Protein AF-A0A382QKL9-F1 (afdb_monomer)

Secondary structure (DSSP, 8-state):
---SS-HHHHHHTT---SS----------SSTHHHHHHHHHHHHTT-S-EEEES-HHHHHHHHHH-TT--EEEE-SSSS-SSSB---HHHHHHHHHHHHTTSS-HHHHSPPPP-EEEE-TTS-EEEESSEEEEESS--TT-SSS--GGGEEEEEES---TTS-STHHHHHHSPP--S--

Structure (mmCIF, N/CA/C/O backbone):
data_AF-A0A382QKL9-F1
#
_entry.id   AF-A0A382QKL9-F1
#
loop_
_atom_site.group_PDB
_atom_site.id
_atom_site.type_symbol
_atom_site.label_atom_id
_atom_site.label_alt_id
_atom_site.label_comp_id
_atom_site.label_asym_id
_atom_site.label_entity_id
_atom_site.label_seq_id
_atom_site.pdbx_PDB_ins_code
_atom_site.Cartn_x
_atom_site.Cartn_y
_atom_site.Cartn_z
_atom_site.occupancy
_atom_site.B_iso_or_equiv
_atom_site.auth_seq_id
_atom_site.auth_comp_id
_atom_site.auth_asym_id
_atom_site.auth_atom_id
_atom_site.pdbx_PDB_model_num
ATOM 1 N N . MET A 1 1 ? 12.835 -1.707 19.239 1.00 61.09 1 MET A N 1
ATOM 2 C CA . MET A 1 1 ? 12.204 -0.611 20.014 1.00 61.09 1 MET A CA 1
ATOM 3 C C . MET A 1 1 ? 10.712 -0.674 19.733 1.00 61.09 1 MET A C 1
ATOM 5 O O . MET A 1 1 ? 10.388 -0.956 18.589 1.00 61.09 1 MET A O 1
ATOM 9 N N . LYS A 1 2 ? 9.824 -0.470 20.715 1.00 73.25 2 LYS A N 1
ATOM 10 C CA . LYS A 1 2 ? 8.373 -0.601 20.479 1.00 73.25 2 LYS A CA 1
ATOM 11 C C . LYS A 1 2 ? 7.855 0.409 19.454 1.00 73.25 2 LYS A C 1
ATOM 13 O O . LYS A 1 2 ? 7.089 0.059 18.568 1.00 73.25 2 LYS A O 1
ATOM 18 N N . GLU A 1 3 ? 8.334 1.647 19.543 1.00 81.88 3 GLU A N 1
ATOM 19 C CA . GLU A 1 3 ? 7.880 2.734 18.686 1.00 81.88 3 GLU A CA 1
ATOM 20 C C . GLU A 1 3 ? 8.992 3.784 18.491 1.00 81.88 3 GLU A C 1
ATOM 22 O O . GLU A 1 3 ? 9.156 4.675 19.323 1.00 81.88 3 GLU A O 1
ATOM 27 N N . PRO A 1 4 ? 9.791 3.693 17.417 1.00 83.31 4 PRO A N 1
ATOM 28 C CA . PRO A 1 4 ? 10.974 4.538 17.253 1.00 83.31 4 PRO A CA 1
ATOM 29 C C . PRO A 1 4 ? 10.699 6.003 16.926 1.00 83.31 4 PRO A C 1
ATOM 31 O O . PRO A 1 4 ? 11.558 6.844 17.173 1.00 83.31 4 PRO A O 1
ATOM 34 N N . PHE A 1 5 ? 9.513 6.316 16.405 1.00 87.38 5 PHE A N 1
ATOM 35 C CA . PHE A 1 5 ? 9.168 7.660 15.935 1.00 87.38 5 PHE A CA 1
ATOM 36 C C . PHE A 1 5 ? 8.003 8.307 16.694 1.00 87.38 5 PHE A C 1
ATOM 38 O O . PHE A 1 5 ? 7.609 9.416 16.350 1.00 87.38 5 PHE A O 1
ATOM 45 N N . GLY A 1 6 ? 7.425 7.631 17.693 1.00 88.44 6 GLY A N 1
ATOM 46 C CA . GLY A 1 6 ? 6.302 8.169 18.472 1.00 88.44 6 GLY A CA 1
ATOM 47 C C . GLY A 1 6 ? 5.020 8.438 17.669 1.00 88.44 6 GLY A C 1
ATOM 48 O O . GLY A 1 6 ? 4.203 9.239 18.110 1.00 88.44 6 GLY A O 1
ATOM 49 N N . ILE A 1 7 ? 4.851 7.833 16.486 1.00 88.06 7 ILE A N 1
ATOM 50 C CA . ILE A 1 7 ? 3.728 8.113 15.572 1.00 88.06 7 ILE A CA 1
ATOM 51 C C . ILE A 1 7 ? 2.378 7.692 16.172 1.00 88.06 7 ILE A C 1
ATOM 53 O O . ILE A 1 7 ? 1.442 8.484 16.192 1.00 88.06 7 ILE A O 1
ATOM 57 N N . ALA A 1 8 ? 2.266 6.460 16.661 1.00 89.75 8 ALA A N 1
ATOM 58 C CA . ALA A 1 8 ? 1.068 5.928 17.298 1.00 89.75 8 ALA A CA 1
ATOM 59 C C . ALA A 1 8 ? 0.801 6.588 18.660 1.00 89.75 8 ALA A C 1
ATOM 61 O O . ALA A 1 8 ? 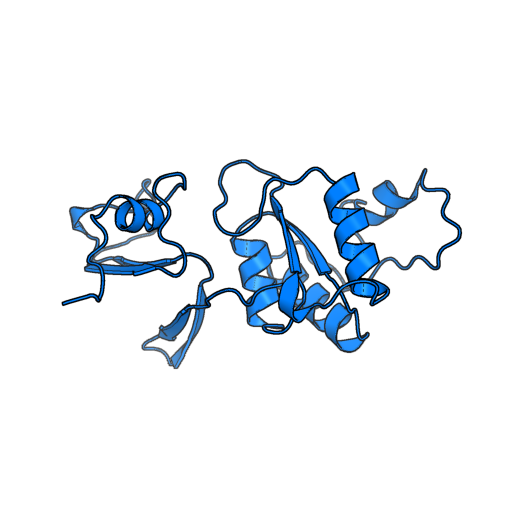-0.310 7.052 18.893 1.00 89.75 8 ALA A O 1
ATOM 62 N N . SER A 1 9 ? 1.800 6.699 19.542 1.00 90.25 9 SER A N 1
ATOM 63 C CA . SER A 1 9 ? 1.632 7.385 20.831 1.00 90.25 9 SER A CA 1
ATOM 64 C C . SER A 1 9 ? 1.248 8.853 20.636 1.00 90.25 9 SER A C 1
ATOM 66 O O . SER A 1 9 ? 0.374 9.353 21.337 1.00 90.25 9 SER A O 1
ATOM 68 N N . GLY A 1 10 ? 1.848 9.529 19.651 1.00 91.06 10 GLY A N 1
ATOM 69 C CA . GLY A 1 10 ? 1.503 10.898 19.276 1.00 91.06 10 GLY A CA 1
ATOM 70 C C . GLY A 1 10 ? 0.085 11.018 18.719 1.00 91.06 10 GLY A C 1
ATOM 71 O O . GLY A 1 10 ? -0.647 11.915 19.124 1.00 91.06 10 GLY A O 1
ATOM 72 N N . ALA A 1 11 ? -0.342 10.086 17.861 1.00 87.69 11 ALA A N 1
ATOM 73 C CA . ALA A 1 11 ? -1.707 10.053 17.333 1.00 87.69 11 ALA A CA 1
ATOM 74 C C . ALA A 1 11 ? -2.771 9.835 18.424 1.00 87.69 11 ALA A C 1
ATOM 76 O O . ALA A 1 11 ? -3.908 10.274 18.267 1.00 87.69 11 ALA A O 1
ATOM 77 N N . LEU A 1 12 ? -2.412 9.168 19.526 1.00 89.62 12 LEU A N 1
ATOM 78 C CA . LEU A 1 12 ? -3.322 8.882 20.636 1.00 89.62 12 LEU A CA 1
ATOM 79 C C . LEU A 1 12 ? -3.300 9.930 21.758 1.00 89.62 12 LEU A C 1
ATOM 81 O O . LEU A 1 12 ? -4.222 9.937 22.569 1.00 89.62 12 LEU A O 1
ATOM 85 N N . ALA A 1 13 ? -2.289 10.804 21.824 1.00 88.56 13 ALA A N 1
ATOM 86 C CA . ALA A 1 13 ? -2.055 11.686 22.973 1.00 88.56 13 ALA A CA 1
ATOM 87 C C . ALA A 1 13 ? -3.259 12.581 23.329 1.00 88.56 13 ALA A C 1
ATOM 89 O O . ALA A 1 13 ? -3.593 12.719 24.505 1.00 88.56 13 ALA A O 1
ATOM 90 N N . ASP A 1 14 ? -3.939 13.123 22.315 1.00 85.00 14 ASP A N 1
ATOM 91 C CA . ASP A 1 14 ? -5.092 14.022 22.477 1.00 85.00 14 ASP A CA 1
ATOM 92 C C . ASP A 1 14 ? -6.429 13.373 22.072 1.00 85.00 14 ASP A C 1
ATOM 94 O O . ASP A 1 14 ? -7.480 14.021 22.049 1.00 85.00 14 ASP A O 1
ATOM 98 N N . LEU A 1 15 ? -6.411 12.077 21.752 1.00 86.00 15 LEU A N 1
ATOM 99 C CA . LEU A 1 15 ? -7.557 11.374 21.193 1.00 86.00 15 LEU A CA 1
ATOM 100 C C . LEU A 1 15 ? -8.466 10.847 22.313 1.00 86.00 15 LEU A C 1
ATOM 102 O O . LEU A 1 15 ? -8.162 9.865 22.989 1.00 86.00 15 LEU A O 1
ATOM 106 N N . ARG A 1 16 ? -9.618 11.493 22.511 1.00 84.56 16 ARG A N 1
ATOM 107 C CA . ARG A 1 16 ? -10.637 11.055 23.479 1.00 84.56 16 ARG A CA 1
ATOM 108 C C . ARG A 1 16 ? -11.660 10.158 22.793 1.00 84.56 16 ARG A C 1
ATOM 110 O O . ARG A 1 16 ? -12.667 10.646 22.290 1.00 84.56 16 ARG A O 1
ATOM 117 N N . LEU A 1 17 ? -11.388 8.856 22.769 1.00 84.19 17 LEU A N 1
ATOM 118 C CA . LEU A 1 17 ? -12.297 7.850 22.220 1.00 84.19 17 LEU A CA 1
ATOM 119 C C . LEU A 1 17 ? -12.752 6.871 23.296 1.00 84.19 17 LEU A C 1
ATOM 121 O O . LEU A 1 17 ? -11.944 6.360 24.069 1.00 84.19 17 LEU A O 1
ATOM 125 N N . GLU A 1 18 ? -14.036 6.532 23.272 1.00 86.81 18 GLU A N 1
ATOM 126 C CA . GLU A 1 18 ? -14.580 5.382 23.995 1.00 86.81 18 GLU A CA 1
ATOM 127 C C . GLU A 1 18 ? -14.350 4.101 23.175 1.00 86.81 18 GLU A C 1
ATOM 129 O O . GLU A 1 18 ? -15.282 3.450 22.711 1.00 86.81 18 GLU A O 1
ATOM 134 N N . ALA A 1 19 ? -13.080 3.761 22.941 1.00 87.81 19 ALA A N 1
ATOM 135 C CA . ALA A 1 19 ? -12.675 2.585 22.177 1.00 87.81 19 ALA A CA 1
ATOM 136 C C . ALA A 1 19 ? -11.483 1.881 22.835 1.00 87.81 19 ALA A C 1
ATOM 138 O O . ALA A 1 19 ? -10.659 2.504 23.507 1.00 87.81 19 ALA A O 1
ATOM 139 N N . LYS A 1 20 ? -11.364 0.566 22.620 1.00 90.25 20 LYS A N 1
ATOM 140 C CA . LYS A 1 20 ? -10.165 -0.177 23.016 1.00 90.25 20 LYS A CA 1
ATOM 141 C C . LYS A 1 20 ? -9.042 0.149 22.035 1.00 90.25 20 LYS A C 1
ATOM 143 O O . LYS A 1 20 ? -9.145 -0.159 20.853 1.00 90.25 20 LYS A O 1
ATOM 148 N N . LEU A 1 21 ? -7.970 0.743 22.546 1.00 91.31 21 LEU A N 1
ATOM 149 C CA . LEU A 1 21 ? -6.803 1.135 21.763 1.00 91.31 21 LEU A CA 1
ATOM 150 C C . LEU A 1 21 ? -5.619 0.236 22.110 1.00 91.31 21 LEU A C 1
ATOM 152 O O . LEU A 1 21 ? -5.371 -0.059 23.281 1.00 91.31 21 LEU A O 1
ATOM 156 N N . GLU A 1 22 ? -4.874 -0.180 21.093 1.00 91.62 22 GLU A N 1
ATOM 157 C CA . GLU A 1 22 ? -3.645 -0.944 21.264 1.00 91.62 22 GLU A CA 1
ATOM 158 C C . GLU A 1 22 ? -2.566 -0.436 20.307 1.00 91.62 22 GLU A C 1
ATOM 160 O O . GLU A 1 22 ? -2.780 -0.346 19.100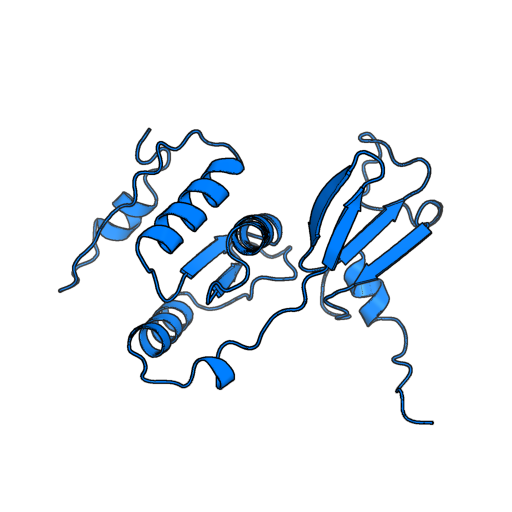 1.00 91.62 22 GLU A O 1
ATOM 165 N N . ILE A 1 23 ? -1.383 -0.141 20.850 1.00 91.69 23 ILE A N 1
ATOM 166 C CA . ILE A 1 23 ? -0.181 0.097 20.047 1.00 91.69 23 ILE A CA 1
ATOM 167 C C . ILE A 1 23 ? 0.515 -1.244 19.835 1.00 91.69 23 ILE A C 1
ATOM 169 O O . ILE A 1 23 ? 1.068 -1.821 20.781 1.00 91.69 23 ILE A O 1
ATOM 173 N N . LEU A 1 24 ? 0.503 -1.700 18.584 1.00 91.50 24 LEU A N 1
ATOM 174 C CA . LEU A 1 24 ? 1.147 -2.930 18.152 1.00 91.50 24 LEU A CA 1
ATOM 175 C C . LEU A 1 24 ? 2.673 -2.830 18.297 1.00 91.50 24 LEU A C 1
ATOM 177 O O . LEU A 1 24 ? 3.310 -1.989 17.667 1.00 91.50 24 LEU A O 1
ATOM 181 N N . ASP A 1 25 ? 3.263 -3.704 19.113 1.00 90.50 25 ASP A N 1
ATOM 182 C CA . ASP A 1 25 ? 4.718 -3.840 19.222 1.00 90.50 25 ASP A CA 1
ATOM 183 C C . ASP A 1 25 ? 5.207 -4.978 18.327 1.00 90.50 25 ASP A C 1
ATOM 185 O O . ASP A 1 25 ? 4.998 -6.150 18.634 1.00 90.50 25 ASP A O 1
ATOM 189 N N . VAL A 1 26 ? 5.881 -4.630 17.232 1.00 90.00 26 VAL A N 1
ATOM 190 C CA . VAL A 1 26 ? 6.518 -5.605 16.329 1.00 90.00 26 VAL A CA 1
ATOM 191 C C . VAL A 1 26 ? 8.035 -5.675 16.488 1.00 90.00 26 VAL A C 1
ATOM 193 O O . VAL A 1 26 ? 8.736 -6.204 15.621 1.00 90.00 26 VAL A O 1
ATOM 196 N N . GLY A 1 27 ? 8.570 -5.113 17.578 1.00 89.62 27 GLY A N 1
ATOM 197 C CA . GLY A 1 27 ? 10.006 -5.032 17.811 1.00 89.62 27 GLY A CA 1
ATOM 198 C C . GLY A 1 27 ? 10.708 -4.238 16.712 1.00 89.62 27 GLY A C 1
ATOM 199 O O . GLY A 1 27 ? 11.685 -4.726 16.140 1.00 89.62 27 GLY A O 1
ATOM 200 N N . ALA A 1 28 ? 10.200 -3.037 16.416 1.00 88.88 28 ALA A N 1
ATOM 201 C CA . ALA A 1 28 ? 10.607 -2.258 15.255 1.00 88.88 28 ALA A CA 1
ATOM 202 C C . ALA A 1 28 ? 12.127 -2.019 15.194 1.00 88.88 28 ALA A C 1
ATOM 204 O O . ALA A 1 28 ? 12.778 -1.762 16.224 1.00 88.88 28 ALA A O 1
ATOM 205 N N . ARG A 1 29 ? 12.670 -2.117 13.974 1.00 91.38 29 ARG A N 1
ATOM 206 C CA . ARG A 1 29 ? 14.110 -2.068 13.652 1.00 91.38 29 ARG A CA 1
ATOM 207 C C . ARG A 1 29 ? 14.497 -0.905 12.738 1.00 91.38 29 ARG A C 1
ATOM 209 O O . ARG A 1 29 ? 15.682 -0.710 12.500 1.00 91.38 29 ARG A O 1
ATOM 216 N N . VAL A 1 30 ? 13.519 -0.126 12.281 1.00 87.69 30 VAL A N 1
ATOM 217 C CA . VAL A 1 30 ? 13.667 0.938 11.281 1.00 87.69 30 VAL A CA 1
ATOM 218 C C . VAL A 1 30 ? 14.184 0.374 9.952 1.00 87.69 30 VAL A C 1
ATOM 220 O O . VAL A 1 30 ? 15.068 0.929 9.307 1.00 87.69 30 VAL A O 1
ATOM 223 N N . ASP A 1 31 ? 13.631 -0.770 9.547 1.00 89.38 31 ASP A N 1
ATOM 224 C CA . ASP A 1 31 ? 13.940 -1.415 8.271 1.00 89.38 31 ASP A CA 1
ATOM 225 C C . ASP A 1 31 ? 12.656 -1.724 7.480 1.00 89.38 31 ASP A C 1
ATOM 227 O O . ASP A 1 31 ? 11.568 -1.783 8.058 1.00 89.38 31 ASP A O 1
ATOM 231 N N . PRO A 1 32 ? 12.739 -1.950 6.154 1.00 81.81 32 PRO A N 1
ATOM 232 C CA . PRO A 1 32 ? 11.555 -2.243 5.344 1.00 81.81 32 PRO A CA 1
ATOM 233 C C . PRO A 1 32 ? 10.749 -3.470 5.806 1.00 81.81 32 PRO A C 1
ATOM 235 O O . PRO A 1 32 ? 9.562 -3.573 5.498 1.00 81.81 32 PRO A O 1
ATOM 238 N N . ARG A 1 33 ? 11.360 -4.391 6.567 1.00 91.50 33 ARG A N 1
ATOM 239 C CA . ARG A 1 33 ? 10.684 -5.583 7.094 1.00 91.50 33 ARG A CA 1
ATOM 240 C C . ARG A 1 33 ? 9.799 -5.262 8.303 1.00 91.50 33 ARG A C 1
ATOM 242 O O . ARG A 1 33 ? 9.037 -6.127 8.724 1.00 91.50 33 ARG A O 1
ATOM 249 N N . ASP A 1 34 ? 9.859 -4.053 8.868 1.00 93.19 34 ASP A N 1
ATOM 250 C CA . ASP A 1 34 ? 8.919 -3.620 9.913 1.00 93.19 34 ASP A CA 1
ATOM 251 C C . ASP A 1 34 ? 7.473 -3.616 9.406 1.00 93.19 34 ASP A C 1
ATOM 253 O O . ASP A 1 34 ? 6.577 -4.073 10.112 1.00 93.19 34 ASP A O 1
ATOM 257 N N . THR A 1 35 ? 7.247 -3.166 8.1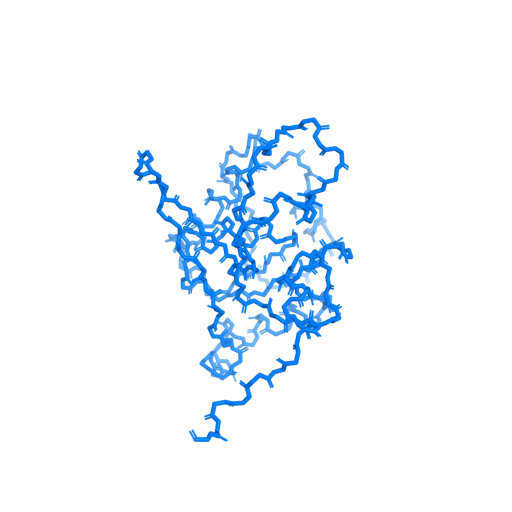65 1.00 94.25 35 THR A N 1
ATOM 258 C CA . THR A 1 35 ? 5.908 -3.178 7.544 1.00 94.25 35 THR A CA 1
ATOM 259 C C . THR A 1 35 ? 5.397 -4.605 7.370 1.00 94.25 35 THR A C 1
ATOM 261 O O . THR A 1 35 ? 4.239 -4.890 7.661 1.00 94.25 35 THR A O 1
ATOM 264 N N . GLU A 1 36 ? 6.274 -5.515 6.946 1.00 95.88 36 GLU A N 1
ATOM 265 C CA . GLU A 1 36 ? 5.955 -6.935 6.794 1.00 95.88 36 GLU A CA 1
ATOM 266 C C . GLU A 1 36 ? 5.559 -7.574 8.133 1.00 95.88 36 GLU A C 1
ATOM 268 O O . GLU A 1 36 ? 4.516 -8.220 8.229 1.00 95.88 36 GLU A O 1
ATOM 273 N N . ARG A 1 37 ? 6.353 -7.339 9.188 1.00 95.88 37 ARG A N 1
ATOM 274 C CA . ARG A 1 37 ? 6.053 -7.826 10.542 1.00 95.88 37 ARG A CA 1
ATOM 275 C C . ARG A 1 37 ? 4.721 -7.287 11.061 1.00 95.88 37 ARG A C 1
ATOM 277 O O . ARG A 1 37 ? 3.941 -8.058 11.609 1.00 95.88 37 ARG A O 1
ATOM 284 N N . ALA A 1 38 ? 4.452 -5.995 10.871 1.00 95.31 38 ALA A N 1
ATOM 285 C CA . ALA A 1 38 ? 3.187 -5.375 11.265 1.00 95.31 38 ALA A CA 1
ATOM 286 C C . ALA A 1 38 ? 1.989 -5.986 10.532 1.00 95.31 38 ALA A C 1
ATOM 288 O O . ALA A 1 38 ? 1.012 -6.350 11.179 1.00 95.31 38 ALA A O 1
ATOM 289 N N . ALA A 1 39 ? 2.084 -6.167 9.212 1.00 97.25 39 ALA A N 1
ATOM 290 C CA . ALA A 1 39 ? 1.018 -6.772 8.418 1.00 97.25 39 ALA A CA 1
ATOM 291 C C . ALA A 1 39 ? 0.718 -8.216 8.849 1.00 97.25 39 ALA A C 1
ATOM 293 O O . ALA A 1 39 ? -0.443 -8.576 9.030 1.00 97.25 39 ALA A O 1
ATOM 294 N N . LEU A 1 40 ? 1.756 -9.033 9.056 1.00 97.31 40 LEU A N 1
ATOM 295 C CA . LEU A 1 40 ? 1.599 -10.415 9.516 1.00 97.31 40 LEU A CA 1
ATOM 296 C C . LEU A 1 40 ? 0.990 -10.491 10.918 1.00 97.31 40 LEU A C 1
ATO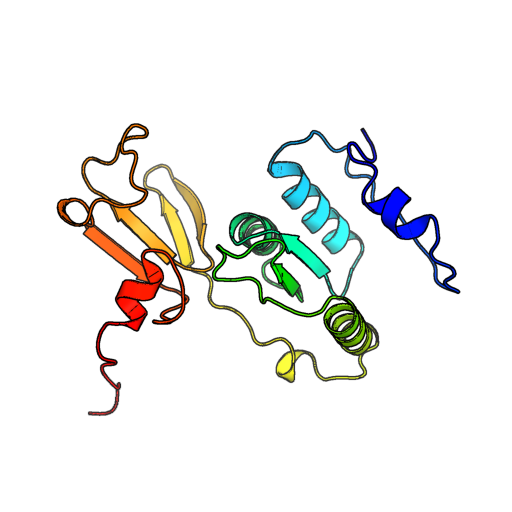M 298 O O . LEU A 1 40 ? 0.109 -11.310 11.160 1.00 97.31 40 LEU A O 1
ATOM 302 N N . GLU A 1 41 ? 1.418 -9.624 11.831 1.00 97.12 41 GLU A N 1
ATOM 303 C CA . GLU A 1 41 ? 0.882 -9.596 13.189 1.00 97.12 41 GLU A CA 1
ATOM 304 C C . GLU A 1 41 ? -0.580 -9.119 13.222 1.00 97.12 41 GLU A C 1
ATOM 306 O O . GLU A 1 41 ? -1.406 -9.720 13.907 1.00 97.12 41 GLU A O 1
ATOM 311 N N . MET A 1 42 ? -0.942 -8.101 12.431 1.00 97.31 42 MET A N 1
ATOM 312 C CA . MET A 1 42 ? -2.340 -7.677 12.259 1.00 97.31 42 MET A CA 1
ATOM 313 C C . MET A 1 42 ? -3.204 -8.805 11.683 1.00 97.31 42 MET A C 1
ATOM 315 O O . MET A 1 42 ? -4.297 -9.061 12.189 1.00 97.31 42 MET A O 1
ATOM 319 N N . LYS A 1 43 ? -2.687 -9.536 10.688 1.00 97.75 43 LYS A N 1
ATOM 320 C CA . LYS A 1 43 ? -3.347 -10.717 10.120 1.00 97.75 43 LYS A CA 1
ATOM 321 C C . LYS A 1 43 ? -3.575 -11.802 11.173 1.00 97.75 43 LYS A C 1
ATOM 323 O O . LYS A 1 43 ? -4.677 -12.328 11.275 1.00 97.75 43 LYS A O 1
ATOM 328 N N . HIS A 1 44 ? -2.559 -12.129 11.976 1.00 96.94 44 HIS A N 1
ATOM 329 C CA . HIS A 1 44 ? -2.675 -13.134 13.041 1.00 96.94 44 HIS A CA 1
ATOM 330 C C . HIS A 1 44 ? -3.700 -12.752 14.113 1.00 96.94 44 HIS A C 1
ATOM 332 O O . HIS A 1 44 ? -4.328 -13.630 14.701 1.00 96.94 44 HIS A O 1
ATOM 338 N N . ARG A 1 45 ? -3.889 -11.452 14.352 1.00 96.06 45 ARG A N 1
ATOM 339 C CA . ARG A 1 45 ? -4.882 -10.918 15.294 1.00 96.06 45 ARG A CA 1
ATOM 340 C C . ARG A 1 45 ? -6.290 -10.799 14.713 1.00 96.06 45 ARG A C 1
ATOM 342 O O . ARG A 1 45 ? -7.190 -10.413 15.451 1.00 96.06 45 ARG A O 1
ATOM 349 N N . GLY A 1 46 ? -6.482 -11.126 13.434 1.00 95.88 46 GLY A N 1
ATOM 350 C CA . GLY A 1 46 ? -7.782 -11.047 12.772 1.00 95.88 46 GLY A CA 1
ATOM 351 C C . GLY A 1 46 ? -8.263 -9.615 12.553 1.00 95.88 46 GLY A C 1
ATOM 352 O O . GLY A 1 46 ? -9.443 -9.347 12.720 1.00 95.88 46 GLY A O 1
ATOM 353 N N . VAL A 1 47 ? -7.360 -8.681 12.232 1.00 97.06 47 VAL A N 1
ATOM 354 C CA . VAL A 1 47 ? -7.755 -7.317 11.845 1.00 97.06 47 VAL A CA 1
ATOM 355 C C . VAL A 1 47 ? -8.553 -7.363 10.537 1.00 97.06 47 VAL A C 1
ATOM 357 O O . VAL A 1 47 ? -8.073 -7.909 9.547 1.00 97.06 47 VAL A O 1
ATOM 360 N N . ASP A 1 48 ? -9.741 -6.756 10.520 1.00 95.44 48 ASP A N 1
ATOM 361 C CA . ASP A 1 48 ? -10.636 -6.789 9.353 1.00 95.44 48 ASP A CA 1
ATOM 362 C C . ASP A 1 48 ? -10.243 -5.794 8.251 1.00 95.44 48 ASP A C 1
ATOM 364 O O . ASP A 1 48 ? -10.366 -6.087 7.062 1.00 95.44 48 ASP A O 1
ATOM 368 N N . VAL A 1 49 ? -9.768 -4.603 8.638 1.00 97.56 49 VAL A N 1
ATOM 369 C CA . VAL A 1 49 ? -9.435 -3.502 7.721 1.00 97.56 49 VAL A CA 1
ATOM 370 C C . VAL A 1 49 ? -8.115 -2.863 8.124 1.00 97.56 49 VAL A C 1
ATOM 372 O O . VAL A 1 49 ? -7.902 -2.530 9.290 1.00 97.56 49 VAL A O 1
ATOM 375 N N . VAL A 1 50 ? -7.234 -2.647 7.149 1.00 97.50 50 VAL A N 1
ATOM 376 C CA . VAL A 1 50 ? -5.915 -2.046 7.358 1.00 97.50 50 VAL A CA 1
ATOM 377 C C . VAL A 1 50 ? -5.829 -0.717 6.622 1.00 97.50 50 VAL A C 1
ATOM 379 O O . VAL A 1 50 ? -5.924 -0.659 5.398 1.00 97.50 50 VAL A O 1
ATOM 382 N N . ILE A 1 51 ? -5.583 0.356 7.369 1.00 96.88 51 ILE A N 1
ATOM 383 C CA . ILE A 1 51 ? -5.226 1.656 6.798 1.00 96.88 51 ILE A CA 1
ATOM 384 C C . ILE A 1 51 ? -3.702 1.724 6.711 1.00 96.88 51 ILE A C 1
ATOM 386 O O . ILE A 1 51 ? -3.012 1.559 7.719 1.00 96.88 51 ILE A O 1
ATOM 390 N N . THR A 1 52 ? -3.165 1.980 5.520 1.00 95.38 52 THR A N 1
ATOM 391 C CA . THR A 1 52 ? -1.725 2.200 5.333 1.00 95.38 52 THR A CA 1
ATOM 392 C C . THR A 1 52 ? -1.463 3.669 5.036 1.00 95.38 52 THR A C 1
ATOM 394 O O . THR A 1 52 ? -2.174 4.290 4.253 1.00 95.38 52 THR A O 1
ATOM 397 N N . LEU A 1 53 ? -0.424 4.227 5.654 1.00 92.56 53 LEU A N 1
ATOM 398 C CA . LEU A 1 53 ? 0.068 5.577 5.382 1.00 92.56 53 LEU A CA 1
ATOM 399 C C . LEU A 1 53 ? 1.434 5.450 4.705 1.00 92.56 53 LEU A C 1
ATOM 401 O O . LEU A 1 53 ? 2.442 5.211 5.371 1.00 92.56 53 LEU A O 1
ATOM 405 N N . GLY A 1 54 ? 1.483 5.550 3.378 1.00 90.62 54 GLY A N 1
ATOM 406 C CA . GLY A 1 54 ? 2.729 5.338 2.647 1.00 90.62 54 GLY A CA 1
ATOM 407 C C . GLY A 1 54 ? 2.570 5.310 1.136 1.00 90.62 54 GLY A C 1
ATOM 408 O O . GLY A 1 54 ? 1.548 5.710 0.587 1.00 90.62 54 GLY A O 1
ATOM 409 N N . GLY A 1 55 ? 3.623 4.858 0.461 1.00 92.62 55 GLY A N 1
ATOM 410 C CA . GLY A 1 55 ? 3.664 4.792 -0.996 1.00 92.62 55 GLY A CA 1
ATOM 411 C C . GLY A 1 55 ? 3.379 3.409 -1.571 1.00 92.62 55 GLY A C 1
ATOM 412 O O . GLY A 1 55 ? 2.935 2.489 -0.875 1.00 92.62 55 GLY A O 1
ATOM 413 N N . ASP A 1 56 ? 3.712 3.246 -2.849 1.00 92.25 56 ASP A N 1
ATOM 414 C CA . ASP A 1 56 ? 3.567 1.977 -3.575 1.00 92.25 56 ASP A CA 1
ATOM 415 C C . ASP A 1 56 ? 4.338 0.838 -2.889 1.00 92.25 56 ASP A C 1
ATOM 417 O O . ASP A 1 56 ? 3.824 -0.268 -2.727 1.00 92.25 56 ASP A O 1
ATOM 421 N N . GLY A 1 57 ? 5.552 1.123 -2.402 1.00 92.12 57 GLY A N 1
ATOM 422 C CA . GLY A 1 57 ? 6.395 0.148 -1.708 1.00 92.12 57 GLY A CA 1
ATOM 423 C C . GLY A 1 57 ? 5.785 -0.376 -0.405 1.00 92.12 57 GLY A C 1
ATOM 424 O O . GLY A 1 57 ? 5.848 -1.576 -0.150 1.00 92.12 57 GLY A O 1
ATOM 425 N N . THR A 1 58 ? 5.157 0.496 0.392 1.00 93.81 58 THR A N 1
ATOM 426 C CA . THR A 1 58 ? 4.478 0.109 1.641 1.00 93.81 58 THR A CA 1
ATOM 427 C C . THR A 1 58 ? 3.339 -0.858 1.345 1.00 93.81 58 THR A C 1
ATOM 429 O O . THR A 1 58 ? 3.279 -1.945 1.918 1.00 93.81 58 THR A O 1
ATOM 432 N N . ASN A 1 59 ? 2.475 -0.497 0.396 1.00 95.75 59 ASN A N 1
ATOM 433 C CA . ASN A 1 59 ? 1.326 -1.313 0.020 1.00 95.75 59 ASN A CA 1
ATOM 434 C C . ASN A 1 59 ? 1.742 -2.638 -0.623 1.00 95.75 59 ASN A C 1
ATOM 436 O O . ASN A 1 59 ? 1.172 -3.677 -0.299 1.00 95.75 59 ASN A O 1
ATOM 440 N N . ARG A 1 60 ? 2.793 -2.634 -1.453 1.00 96.12 60 ARG A N 1
ATOM 441 C CA . ARG A 1 60 ? 3.381 -3.854 -2.022 1.00 96.12 60 ARG A CA 1
ATOM 442 C C . ARG A 1 60 ? 3.862 -4.809 -0.933 1.00 96.12 60 ARG A C 1
ATOM 444 O O . ARG A 1 60 ? 3.595 -6.001 -1.026 1.00 96.12 60 ARG A O 1
ATOM 451 N N . THR A 1 61 ? 4.546 -4.303 0.095 1.00 96.31 61 THR A N 1
ATOM 452 C CA . THR A 1 61 ? 5.024 -5.131 1.213 1.00 96.31 61 THR A CA 1
ATOM 453 C C . THR A 1 61 ? 3.867 -5.778 1.969 1.00 96.31 61 THR A C 1
ATOM 455 O O . THR A 1 61 ? 3.931 -6.971 2.250 1.00 96.31 61 THR A O 1
ATOM 458 N N . VAL A 1 62 ? 2.793 -5.028 2.249 1.00 97.19 62 VAL A N 1
ATOM 459 C CA . VAL A 1 62 ? 1.590 -5.578 2.898 1.00 97.19 62 VAL A CA 1
ATOM 460 C C . VAL A 1 62 ? 0.938 -6.640 2.013 1.00 97.19 62 VAL A C 1
ATOM 462 O O . VAL A 1 62 ? 0.744 -7.772 2.452 1.00 97.19 62 VAL A O 1
ATOM 465 N N . ALA A 1 63 ? 0.677 -6.311 0.747 1.00 96.75 63 ALA A N 1
ATOM 466 C CA . ALA A 1 63 ? 0.002 -7.203 -0.188 1.00 96.75 63 ALA A CA 1
ATOM 467 C C . ALA A 1 63 ? 0.806 -8.486 -0.476 1.00 96.75 63 ALA A C 1
ATOM 469 O O . ALA A 1 63 ? 0.215 -9.537 -0.699 1.00 96.75 63 ALA A O 1
ATOM 470 N N . LYS A 1 64 ? 2.146 -8.436 -0.414 1.00 96.50 64 LYS A N 1
ATOM 471 C CA . LYS A 1 64 ? 3.019 -9.611 -0.579 1.00 96.50 64 LYS A CA 1
ATOM 472 C C . LYS A 1 64 ? 2.782 -10.680 0.491 1.00 96.50 64 LYS A C 1
ATOM 474 O O . LYS A 1 64 ? 2.798 -11.865 0.174 1.00 96.50 64 LYS A O 1
ATOM 479 N N . VAL A 1 65 ? 2.579 -10.281 1.747 1.00 97.06 65 VAL A N 1
ATOM 480 C CA . VAL A 1 65 ? 2.421 -11.221 2.878 1.00 97.06 65 VAL A CA 1
ATOM 481 C C . VAL A 1 65 ? 0.969 -11.437 3.296 1.00 97.06 65 VAL A C 1
ATOM 483 O O . VAL A 1 65 ? 0.623 -12.438 3.935 1.00 97.06 65 VAL A O 1
ATOM 486 N N . TRP A 1 66 ? 0.091 -10.525 2.889 1.00 97.62 66 TRP A N 1
ATOM 487 C CA . TRP A 1 66 ? -1.342 -10.605 3.109 1.00 97.62 66 TRP A CA 1
ATOM 488 C C . TRP A 1 66 ? -2.120 -10.135 1.864 1.00 97.62 66 TRP A C 1
ATOM 490 O O . TRP A 1 66 ? -2.674 -9.039 1.858 1.00 97.62 66 TRP A O 1
ATOM 500 N N . PRO A 1 67 ? -2.198 -10.974 0.808 1.00 96.38 67 PRO A N 1
ATOM 501 C CA . PRO A 1 67 ? -2.891 -10.619 -0.438 1.00 96.38 67 PRO A CA 1
ATOM 502 C C . PRO A 1 67 ? -4.396 -10.363 -0.278 1.00 96.38 67 PRO A C 1
ATOM 504 O O . PRO A 1 67 ? -4.970 -9.604 -1.048 1.00 96.38 67 PRO A O 1
ATOM 507 N N . GLU A 1 68 ? -5.020 -10.989 0.724 1.00 96.00 68 GLU A N 1
ATOM 508 C CA . GLU A 1 68 ? -6.452 -10.857 1.041 1.00 96.00 68 GLU A CA 1
ATOM 509 C C . GLU A 1 68 ? -6.764 -9.689 1.995 1.00 96.00 68 GLU A C 1
ATOM 511 O O . GLU A 1 68 ? -7.857 -9.628 2.548 1.00 96.00 68 GLU A O 1
ATOM 516 N N . ALA A 1 69 ? -5.801 -8.807 2.283 1.00 96.94 69 ALA A N 1
ATOM 517 C CA . ALA A 1 69 ? -6.036 -7.687 3.188 1.00 96.94 69 ALA A CA 1
ATOM 518 C C . ALA A 1 69 ? -7.039 -6.696 2.582 1.00 96.94 69 ALA A C 1
ATOM 520 O O . ALA A 1 69 ? -6.811 -6.169 1.490 1.00 96.94 69 ALA A O 1
ATOM 521 N N . THR A 1 70 ? -8.091 -6.358 3.330 1.00 97.38 70 THR A N 1
ATOM 522 C CA . THR A 1 70 ? -8.926 -5.195 3.017 1.00 97.38 70 THR A CA 1
ATOM 523 C C . THR A 1 70 ? -8.130 -3.935 3.331 1.00 97.38 70 THR A C 1
ATOM 525 O O . THR A 1 70 ? -7.934 -3.575 4.495 1.00 97.38 70 THR A O 1
ATOM 528 N N . LEU A 1 71 ? -7.626 -3.284 2.286 1.00 96.50 71 LEU A N 1
ATOM 529 C CA . LEU A 1 71 ? -6.721 -2.148 2.409 1.00 96.50 71 LEU A CA 1
ATOM 530 C C . LEU A 1 71 ? -7.435 -0.833 2.120 1.00 96.50 71 LEU A C 1
ATOM 532 O O . LEU A 1 71 ? -8.109 -0.685 1.104 1.00 96.50 71 LEU A O 1
ATOM 536 N N . VAL A 1 72 ? -7.178 0.154 2.973 1.00 97.06 72 VAL A N 1
ATOM 537 C CA . VAL A 1 72 ? -7.417 1.572 2.700 1.00 97.06 72 VAL A CA 1
ATOM 538 C C . VAL A 1 72 ? -6.046 2.217 2.477 1.00 97.06 72 VAL A C 1
ATOM 540 O O . VAL A 1 72 ? -5.415 2.685 3.432 1.00 97.06 72 VAL A O 1
ATOM 543 N N . PRO A 1 73 ? -5.517 2.169 1.238 1.00 95.75 73 PRO A N 1
ATOM 544 C CA . PRO A 1 73 ? -4.165 2.613 0.957 1.00 95.75 73 PRO A CA 1
ATOM 545 C C . PRO A 1 73 ? -4.132 4.133 0.797 1.00 95.75 73 PRO A C 1
ATOM 547 O O . PRO A 1 73 ? -4.605 4.673 -0.205 1.00 95.75 73 PRO A O 1
ATOM 550 N N . MET A 1 74 ? -3.562 4.835 1.774 1.00 94.69 74 MET A N 1
ATOM 551 C CA . MET A 1 74 ? -3.490 6.294 1.767 1.00 94.69 74 MET A CA 1
ATOM 552 C C . MET A 1 74 ? -2.093 6.791 1.411 1.00 94.69 74 MET A C 1
ATOM 554 O O . MET A 1 74 ? -1.089 6.419 2.027 1.00 94.69 74 MET A O 1
ATOM 558 N N . SER A 1 75 ? -2.045 7.694 0.434 1.00 90.75 75 SER A N 1
ATOM 559 C CA . SER A 1 75 ? -0.800 8.318 0.008 1.00 90.75 75 SER A CA 1
ATOM 560 C C . SER A 1 75 ? -0.399 9.437 0.970 1.00 90.75 75 SER A C 1
ATOM 562 O O . SER A 1 75 ? -1.148 10.390 1.166 1.00 90.75 75 SER A O 1
ATOM 564 N N . THR A 1 76 ? 0.811 9.364 1.530 1.00 83.00 76 THR A N 1
ATOM 565 C CA . THR A 1 76 ? 1.417 10.446 2.338 1.00 83.00 76 THR A CA 1
ATOM 566 C C . THR A 1 76 ? 2.283 11.406 1.515 1.00 83.00 76 THR A C 1
ATOM 568 O O . THR A 1 76 ? 2.900 12.319 2.059 1.00 83.00 76 THR A O 1
ATOM 571 N N . GLY A 1 77 ? 2.335 11.210 0.196 1.00 77.44 77 GLY A N 1
ATOM 572 C CA . GLY A 1 77 ? 3.061 12.050 -0.753 1.00 77.44 77 GLY A CA 1
ATOM 573 C C . GLY A 1 77 ? 2.339 12.137 -2.096 1.00 77.44 77 GLY A C 1
ATOM 574 O O . GLY A 1 77 ? 1.225 11.644 -2.254 1.00 77.44 77 GLY A O 1
ATOM 575 N N . THR A 1 78 ? 2.973 12.764 -3.082 1.00 67.50 78 THR A N 1
ATOM 576 C CA . THR A 1 78 ? 2.357 13.020 -4.398 1.00 67.50 78 THR A CA 1
ATOM 577 C C . THR A 1 78 ? 2.852 12.094 -5.506 1.00 67.50 78 THR A C 1
ATOM 579 O O . THR A 1 78 ? 2.323 12.135 -6.609 1.00 67.50 78 THR A O 1
ATOM 582 N N . ASN A 1 79 ? 3.852 11.255 -5.230 1.00 79.44 79 ASN A N 1
ATOM 583 C CA . ASN A 1 79 ? 4.539 10.454 -6.240 1.00 79.44 79 ASN A CA 1
ATOM 584 C C . ASN A 1 79 ? 4.246 8.952 -6.076 1.00 79.44 79 ASN A C 1
ATOM 586 O O . ASN A 1 79 ? 5.175 8.158 -5.941 1.00 79.44 79 ASN A O 1
ATOM 590 N N . ASN A 1 80 ? 2.961 8.586 -6.031 1.00 87.75 80 ASN A N 1
ATOM 591 C CA . ASN A 1 80 ? 2.501 7.203 -5.878 1.00 87.75 80 ASN A CA 1
ATOM 592 C C . ASN A 1 80 ? 1.366 6.895 -6.860 1.00 87.75 80 ASN A C 1
ATOM 594 O O . ASN A 1 80 ? 0.606 7.793 -7.225 1.00 87.75 80 ASN A O 1
ATOM 598 N N . VAL A 1 81 ? 1.247 5.630 -7.264 1.00 91.94 81 VAL A N 1
ATOM 599 C CA . VAL A 1 81 ? 0.245 5.182 -8.245 1.00 91.94 81 VAL A CA 1
ATOM 600 C C . VAL A 1 81 ? -0.836 4.306 -7.611 1.00 91.94 81 VAL A C 1
ATOM 602 O O . VAL A 1 81 ? -2.002 4.407 -7.985 1.00 91.94 81 VAL A O 1
ATOM 605 N N . PHE A 1 82 ? -0.468 3.449 -6.658 1.00 94.00 82 PHE A N 1
ATOM 606 C CA . PHE A 1 82 ? -1.375 2.508 -6.005 1.00 94.00 82 PHE A CA 1
ATOM 607 C C . PHE A 1 82 ? -2.251 3.140 -4.904 1.00 94.00 82 PHE A C 1
ATOM 609 O O . PHE A 1 82 ? -3.470 2.969 -4.957 1.00 94.00 82 PHE A O 1
ATOM 616 N N . PRO A 1 83 ? -1.700 3.843 -3.890 1.00 93.38 83 PRO A N 1
ATOM 617 C CA . PRO A 1 83 ? -2.513 4.453 -2.850 1.00 93.38 83 PRO A CA 1
ATOM 618 C C . PRO A 1 83 ? -3.260 5.685 -3.365 1.00 93.38 83 PRO A C 1
ATOM 620 O O . PRO A 1 83 ? -2.763 6.449 -4.191 1.00 93.38 83 PRO A O 1
ATOM 623 N N . SER A 1 84 ? -4.449 5.912 -2.813 1.00 89.88 84 SER A N 1
ATOM 624 C CA . SER A 1 84 ? -5.277 7.066 -3.151 1.00 89.88 84 SER A CA 1
ATOM 625 C C . SER A 1 84 ? -4.916 8.280 -2.298 1.00 89.88 84 SER A C 1
ATOM 627 O O . SER A 1 84 ? -4.564 8.161 -1.120 1.00 89.88 84 SER A O 1
ATOM 629 N N . LEU A 1 85 ? -5.044 9.472 -2.885 1.00 86.38 85 LEU A N 1
ATOM 630 C CA . LEU A 1 85 ? -5.069 10.715 -2.124 1.00 86.38 85 LEU A CA 1
ATOM 631 C C . LEU A 1 85 ? -6.484 10.889 -1.561 1.00 86.38 85 LEU A C 1
ATOM 633 O O . LEU A 1 85 ? -7.405 11.253 -2.288 1.00 86.38 85 LEU A O 1
ATOM 637 N N . ALA A 1 86 ? -6.653 10.584 -0.280 1.00 89.25 86 ALA A N 1
ATOM 638 C CA . ALA A 1 86 ? -7.927 10.688 0.420 1.00 89.25 86 ALA A CA 1
ATOM 639 C C . ALA A 1 86 ? -7.778 11.564 1.663 1.00 89.25 86 ALA A C 1
ATOM 641 O O . ALA A 1 86 ? -6.724 11.583 2.302 1.00 89.25 86 ALA A O 1
ATOM 642 N N . GLU A 1 87 ? -8.844 12.279 2.014 1.00 92.75 87 GLU A N 1
ATOM 643 C CA . GLU A 1 87 ? -8.898 13.004 3.279 1.00 92.75 87 GLU A CA 1
ATOM 644 C C . GLU A 1 87 ? -8.962 11.983 4.445 1.00 92.75 87 GLU A C 1
ATOM 646 O O . GLU A 1 87 ? -9.746 11.029 4.371 1.00 92.75 87 GLU A O 1
ATOM 651 N N . PRO A 1 88 ? -8.124 12.122 5.494 1.00 91.44 88 PRO A N 1
ATOM 652 C CA . PRO A 1 88 ? -8.018 11.128 6.567 1.00 91.44 88 PRO A CA 1
ATOM 653 C C . PRO A 1 88 ? -9.311 10.816 7.323 1.00 91.44 88 PRO A C 1
ATOM 655 O O . PRO A 1 88 ? -9.549 9.656 7.662 1.00 91.44 88 PRO A O 1
ATOM 658 N N . THR A 1 89 ? -10.156 11.814 7.577 1.00 93.00 89 THR A N 1
ATOM 659 C CA . THR A 1 89 ? -11.443 11.629 8.264 1.00 93.00 89 THR A CA 1
ATOM 660 C C . THR A 1 89 ? -12.377 10.748 7.437 1.00 93.00 89 THR A C 1
ATOM 662 O O . THR A 1 89 ? -12.981 9.814 7.967 1.00 93.00 89 THR A O 1
ATOM 665 N N . VAL A 1 90 ? -12.452 10.986 6.125 1.00 95.31 90 VAL A N 1
ATOM 666 C CA . VAL A 1 90 ? -13.243 10.170 5.191 1.00 95.31 90 VAL A CA 1
ATOM 667 C C . VAL A 1 90 ? -12.698 8.744 5.103 1.00 95.31 90 VAL A C 1
ATOM 669 O O . VAL A 1 90 ? -13.475 7.792 5.161 1.00 95.31 90 VAL A O 1
ATOM 672 N N . ALA A 1 91 ? -11.376 8.578 5.012 1.00 95.50 91 ALA A N 1
ATOM 673 C CA . ALA A 1 91 ? -10.746 7.259 4.972 1.00 95.50 91 ALA A CA 1
ATOM 674 C C . ALA A 1 91 ? -11.021 6.448 6.252 1.00 95.50 91 ALA A C 1
ATOM 676 O O . ALA A 1 91 ? -11.373 5.270 6.177 1.00 95.50 91 ALA A O 1
ATOM 677 N N . GLY A 1 92 ? -10.932 7.091 7.421 1.00 94.81 92 GLY A N 1
ATOM 678 C CA . GLY A 1 92 ? -11.272 6.479 8.705 1.00 94.81 92 GLY A CA 1
ATOM 679 C C . GLY A 1 92 ? -12.749 6.092 8.805 1.00 94.81 92 GLY A C 1
ATOM 680 O O . GLY A 1 92 ? -13.062 4.984 9.240 1.00 94.81 92 GLY A O 1
ATOM 681 N N . ALA A 1 93 ? -13.660 6.959 8.349 1.00 95.81 93 ALA A N 1
ATOM 682 C CA . ALA A 1 93 ? -15.090 6.657 8.315 1.00 95.81 93 ALA A CA 1
ATOM 683 C C . ALA A 1 93 ? -15.402 5.457 7.403 1.00 95.81 93 ALA A C 1
ATOM 685 O O . ALA A 1 93 ? -16.136 4.557 7.809 1.00 95.81 93 ALA A O 1
ATOM 686 N N . ALA A 1 94 ? -14.804 5.400 6.208 1.00 96.06 94 ALA A N 1
ATOM 687 C CA . ALA A 1 94 ? -14.960 4.275 5.287 1.00 96.06 94 ALA A CA 1
ATOM 688 C C . ALA A 1 94 ? -14.439 2.961 5.893 1.00 96.06 94 ALA A C 1
ATOM 690 O O . ALA A 1 94 ? -15.145 1.953 5.867 1.00 96.06 94 ALA A O 1
ATOM 691 N N . ALA A 1 95 ? -13.253 2.984 6.510 1.00 96.69 95 ALA A N 1
ATOM 692 C CA . ALA A 1 95 ? -12.706 1.824 7.209 1.00 96.69 95 ALA A CA 1
ATOM 693 C C . ALA A 1 95 ? -13.633 1.347 8.339 1.00 96.69 95 ALA A C 1
ATOM 695 O O . ALA A 1 95 ? -13.868 0.150 8.479 1.00 96.69 95 ALA A O 1
ATOM 696 N N . GLY A 1 96 ? -14.207 2.281 9.105 1.00 95.88 96 GLY A N 1
ATOM 697 C CA . GLY A 1 96 ? -15.172 1.983 10.160 1.00 95.88 96 GLY A CA 1
ATOM 698 C C . GLY A 1 96 ? -16.448 1.318 9.638 1.00 95.88 96 GLY A C 1
ATOM 699 O O . GLY A 1 96 ? -16.901 0.343 10.233 1.00 95.88 96 GLY A O 1
ATOM 700 N N . LEU A 1 97 ? -17.009 1.789 8.519 1.00 97.38 97 LEU A N 1
ATOM 701 C CA . LEU A 1 97 ? -18.190 1.168 7.901 1.00 97.38 97 LEU A CA 1
ATOM 702 C C . LEU A 1 97 ? -17.920 -0.286 7.492 1.00 97.38 97 LEU A C 1
ATOM 704 O O . LEU A 1 97 ? -18.759 -1.151 7.745 1.00 97.38 97 LEU A O 1
ATOM 708 N N . VAL A 1 98 ? -16.751 -0.555 6.903 1.00 97.12 98 VAL A N 1
ATOM 709 C CA . VAL A 1 98 ? -16.351 -1.910 6.496 1.00 97.12 98 VAL A CA 1
ATOM 710 C C . VAL A 1 98 ? -16.096 -2.798 7.715 1.00 97.12 98 VAL A C 1
ATOM 712 O O . VAL A 1 98 ? -16.666 -3.880 7.802 1.00 97.12 98 VAL A O 1
ATOM 715 N N . ALA A 1 99 ? -15.319 -2.327 8.695 1.00 95.94 99 ALA A N 1
ATOM 716 C CA . ALA A 1 99 ? -14.988 -3.094 9.900 1.00 95.94 99 ALA A CA 1
ATOM 717 C C . ALA A 1 99 ? -16.220 -3.441 10.759 1.00 95.94 99 ALA A C 1
ATOM 719 O O . ALA A 1 99 ? -16.217 -4.440 11.470 1.00 95.94 99 ALA A O 1
ATOM 720 N N . ASN A 1 100 ? -17.287 -2.636 10.692 1.00 95.31 100 ASN A N 1
ATOM 721 C CA . ASN A 1 100 ? -18.553 -2.913 11.381 1.00 95.31 100 ASN A CA 1
ATOM 722 C C . ASN A 1 100 ? -19.560 -3.707 10.524 1.00 95.31 100 ASN A C 1
ATOM 724 O O . ASN A 1 100 ? -20.666 -3.975 10.989 1.00 95.31 100 ASN A O 1
ATOM 728 N N . GLY A 1 101 ? -19.217 -4.065 9.281 1.00 96.00 101 GLY A N 1
ATOM 729 C CA . GLY A 1 101 ? -20.104 -4.813 8.384 1.00 96.00 101 GLY A CA 1
ATOM 730 C C . GLY A 1 101 ? -21.338 -4.030 7.921 1.00 96.00 101 GLY A C 1
ATOM 731 O O . GLY A 1 101 ? -22.350 -4.631 7.566 1.00 96.00 101 GLY A O 1
ATOM 732 N N . PHE A 1 102 ? -21.291 -2.693 7.933 1.00 97.88 102 PHE A N 1
ATOM 733 C CA . PHE A 1 102 ? -22.401 -1.850 7.465 1.00 97.88 102 PHE A CA 1
ATOM 734 C C . PHE A 1 102 ? -22.476 -1.726 5.942 1.00 97.88 102 PHE A C 1
ATOM 736 O O . PHE A 1 102 ? -23.462 -1.216 5.411 1.00 97.88 102 PHE A O 1
ATOM 743 N N . VAL A 1 103 ? -21.439 -2.178 5.244 1.00 97.31 103 VAL A N 1
ATOM 744 C CA . VAL A 1 103 ? -21.347 -2.190 3.787 1.00 97.31 103 VAL A CA 1
ATOM 745 C C . VAL A 1 103 ? -20.824 -3.542 3.324 1.00 97.31 103 VAL A C 1
ATOM 747 O O . VAL A 1 103 ? -20.076 -4.205 4.041 1.00 97.31 103 VAL A O 1
ATOM 750 N N . ASP A 1 104 ? -21.218 -3.936 2.118 1.00 95.75 104 ASP A N 1
ATOM 751 C CA . ASP A 1 104 ? -20.719 -5.150 1.481 1.00 95.75 104 ASP A CA 1
ATOM 752 C C . ASP A 1 104 ? -19.282 -4.933 0.986 1.00 95.75 104 ASP A C 1
ATOM 754 O O . ASP A 1 104 ? -19.032 -4.087 0.120 1.00 95.75 104 ASP A O 1
ATOM 758 N N . VAL A 1 105 ? -18.336 -5.688 1.552 1.00 94.62 105 VAL A N 1
ATOM 759 C CA . VAL A 1 105 ? -16.907 -5.583 1.232 1.00 94.62 105 VAL A CA 1
ATOM 760 C C . VAL A 1 105 ? -16.624 -5.918 -0.231 1.00 94.62 105 VAL A C 1
ATOM 762 O O . VAL A 1 105 ? -15.778 -5.264 -0.838 1.00 94.62 105 VAL A O 1
ATOM 765 N N . ASP A 1 106 ? -17.386 -6.833 -0.836 1.00 92.94 106 ASP A N 1
ATOM 766 C CA . ASP A 1 106 ? -17.198 -7.226 -2.236 1.00 92.94 106 ASP A CA 1
ATOM 767 C C . ASP A 1 106 ? -17.585 -6.096 -3.205 1.00 92.94 106 ASP A C 1
ATOM 769 O O . ASP A 1 106 ? -17.110 -6.044 -4.342 1.00 92.94 106 ASP A O 1
ATOM 773 N N . VAL A 1 107 ? -18.411 -5.152 -2.743 1.00 95.44 107 VAL A N 1
ATOM 774 C CA . VAL A 1 107 ? -18.829 -3.970 -3.506 1.00 95.44 107 VAL A CA 1
ATOM 775 C C . VAL A 1 107 ? -17.873 -2.797 -3.291 1.00 95.44 107 VAL A C 1
ATOM 777 O O . VAL A 1 107 ? -17.549 -2.089 -4.245 1.00 95.44 107 VAL A O 1
ATOM 780 N N . VAL A 1 108 ? -17.430 -2.558 -2.050 1.00 95.12 108 VAL A N 1
ATOM 781 C CA . VAL A 1 108 ? -16.670 -1.341 -1.698 1.00 95.12 108 VAL A CA 1
ATOM 782 C C . VAL A 1 108 ? -15.151 -1.520 -1.688 1.00 95.12 108 VAL A C 1
ATOM 784 O O . VAL A 1 108 ? -14.431 -0.523 -1.728 1.00 95.12 108 VAL A O 1
ATOM 787 N N . ALA A 1 109 ? -14.651 -2.757 -1.650 1.00 94.50 109 ALA A N 1
ATOM 788 C CA . ALA A 1 109 ? -13.226 -3.083 -1.645 1.00 94.50 109 ALA A CA 1
ATOM 789 C C . ALA A 1 109 ? -12.870 -4.004 -2.830 1.00 94.50 109 ALA A C 1
ATOM 791 O O . ALA A 1 109 ? -12.520 -5.171 -2.639 1.00 94.50 109 ALA A O 1
ATOM 792 N N . PRO A 1 110 ? -12.949 -3.500 -4.079 1.00 93.88 110 PRO A N 1
ATOM 793 C CA . PRO A 1 110 ? -12.671 -4.309 -5.257 1.00 93.88 110 PRO A CA 1
ATOM 794 C C . PRO A 1 110 ? -11.232 -4.833 -5.252 1.00 93.88 110 PRO A C 1
ATOM 796 O O . PRO A 1 110 ? -10.277 -4.138 -4.890 1.00 93.88 110 PRO A O 1
ATOM 799 N N . ARG A 1 111 ? -11.066 -6.070 -5.724 1.00 94.62 111 ARG A N 1
ATOM 800 C CA . ARG A 1 111 ? -9.762 -6.732 -5.760 1.00 94.62 111 ARG A CA 1
ATOM 801 C C . ARG A 1 111 ? -8.811 -6.037 -6.736 1.00 94.62 111 ARG A C 1
ATOM 803 O O . ARG A 1 111 ? -9.102 -5.898 -7.923 1.00 94.62 111 ARG A O 1
ATOM 810 N N . SER A 1 112 ? -7.636 -5.654 -6.242 1.00 94.56 112 SER A N 1
ATOM 811 C CA . SER A 1 112 ? -6.570 -5.084 -7.070 1.00 94.56 112 SER A CA 1
ATOM 812 C C . SER A 1 112 ? -5.801 -6.165 -7.834 1.00 94.56 112 SER A C 1
ATOM 814 O O . SER A 1 112 ? -5.591 -7.271 -7.333 1.00 94.56 112 SER A O 1
ATOM 816 N N . LYS A 1 113 ? -5.342 -5.839 -9.048 1.00 95.56 113 LYS A N 1
ATOM 817 C CA . LYS A 1 113 ? -4.445 -6.712 -9.821 1.00 95.56 113 LYS A CA 1
ATOM 818 C C . LYS A 1 113 ? -3.068 -6.758 -9.157 1.00 95.56 113 LYS A C 1
ATOM 820 O O . LYS A 1 113 ? -2.570 -5.739 -8.685 1.00 95.56 113 LYS A O 1
ATOM 825 N N . MET A 1 114 ? -2.439 -7.928 -9.185 1.00 96.31 114 MET A N 1
ATOM 826 C CA . MET A 1 114 ? -1.076 -8.132 -8.703 1.00 96.31 114 MET A CA 1
ATOM 827 C C . MET A 1 114 ? -0.281 -8.898 -9.757 1.00 96.31 114 MET A C 1
ATOM 829 O O . MET A 1 114 ? -0.721 -9.932 -10.258 1.00 96.31 114 MET A O 1
ATOM 833 N N . ILE A 1 115 ? 0.890 -8.378 -10.104 1.00 96.94 115 ILE A N 1
ATOM 834 C CA . ILE A 1 115 ? 1.849 -9.063 -10.965 1.00 96.94 115 ILE A CA 1
ATOM 835 C C . ILE A 1 115 ? 2.703 -9.952 -10.068 1.00 96.94 115 ILE A C 1
ATOM 837 O O . ILE A 1 115 ? 3.362 -9.449 -9.161 1.00 96.94 115 ILE A O 1
ATOM 841 N N . HIS A 1 116 ? 2.713 -11.253 -10.338 1.00 96.56 116 HIS A N 1
ATOM 842 C CA . HIS A 1 116 ? 3.595 -12.204 -9.670 1.00 96.56 116 HIS A CA 1
ATOM 843 C C . HIS A 1 116 ? 4.847 -12.420 -10.517 1.00 96.56 116 HIS A C 1
ATOM 845 O O . HIS A 1 116 ? 4.760 -12.718 -11.709 1.00 96.56 116 HIS A O 1
ATOM 851 N N . LEU A 1 117 ? 6.012 -12.262 -9.899 1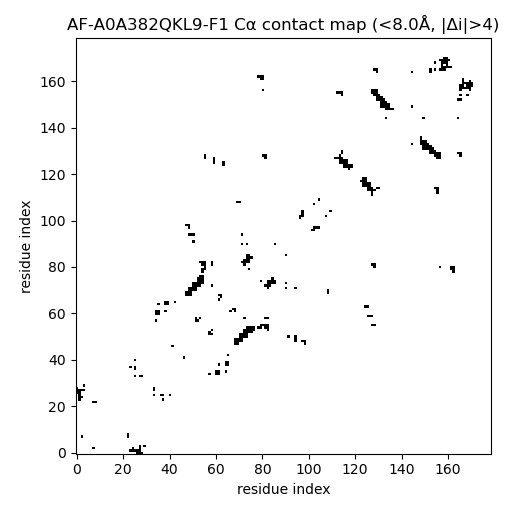.00 95.31 117 LEU A N 1
ATOM 852 C CA . LEU A 1 117 ? 7.313 -12.377 -10.540 1.00 95.31 117 LEU A CA 1
ATOM 853 C C . LEU A 1 117 ? 8.023 -13.616 -10.013 1.00 95.31 117 LEU A C 1
ATOM 855 O O . LEU A 1 117 ? 8.119 -13.816 -8.804 1.00 95.31 117 LEU A O 1
ATOM 859 N N . ARG A 1 118 ? 8.574 -14.408 -10.932 1.00 95.50 118 ARG A N 1
ATOM 860 C CA . ARG A 1 118 ? 9.538 -15.464 -10.627 1.00 95.50 118 ARG A CA 1
ATOM 861 C C . ARG A 1 118 ? 10.839 -15.148 -11.342 1.00 95.50 118 ARG A C 1
ATOM 863 O O . ARG A 1 118 ? 10.864 -15.044 -12.568 1.00 95.50 118 ARG A O 1
ATOM 870 N N . LEU A 1 119 ? 11.899 -14.971 -10.569 1.00 91.50 119 LEU A N 1
ATOM 871 C CA . LEU A 1 119 ? 13.224 -14.631 -11.065 1.00 91.50 119 LEU A CA 1
ATOM 872 C C . LEU A 1 119 ? 14.014 -15.896 -11.419 1.00 91.50 119 LEU A C 1
ATOM 874 O O . LEU A 1 119 ? 13.680 -17.007 -11.005 1.00 91.50 119 LEU A O 1
ATOM 878 N N . ALA A 1 120 ? 15.067 -15.730 -12.223 1.00 90.81 120 ALA A N 1
ATOM 879 C CA . ALA A 1 120 ? 15.877 -16.843 -12.724 1.00 90.81 120 ALA A CA 1
ATOM 880 C C . ALA A 1 120 ? 16.612 -17.612 -11.610 1.00 90.81 120 ALA A C 1
ATOM 882 O O . ALA A 1 120 ? 16.904 -18.794 -11.771 1.00 90.81 120 ALA A O 1
ATOM 883 N N . ASP A 1 121 ? 16.885 -16.955 -10.482 1.00 93.81 121 ASP A N 1
ATOM 884 C CA . ASP A 1 121 ? 17.464 -17.564 -9.280 1.00 93.81 121 ASP A CA 1
ATOM 885 C C . ASP A 1 121 ? 16.425 -18.299 -8.409 1.00 93.81 121 ASP A C 1
ATOM 887 O O . ASP A 1 121 ? 16.760 -18.823 -7.349 1.00 93.81 121 ASP A O 1
ATOM 891 N N . GLY A 1 122 ? 15.166 -18.350 -8.857 1.00 94.69 122 GLY A N 1
ATOM 892 C CA . GLY A 1 122 ? 14.051 -18.972 -8.151 1.00 94.69 122 GLY A CA 1
ATOM 893 C C . GLY A 1 122 ? 13.400 -18.082 -7.094 1.00 94.69 122 GLY A C 1
ATOM 894 O O . GLY A 1 122 ? 12.422 -18.512 -6.485 1.00 94.69 122 GLY A O 1
ATOM 895 N N . SER A 1 123 ? 13.895 -16.861 -6.871 1.00 94.56 123 SER A N 1
ATOM 896 C CA . SER A 1 123 ? 13.244 -15.922 -5.959 1.00 94.56 123 SER A CA 1
ATOM 897 C C . SER A 1 123 ? 11.926 -15.401 -6.538 1.00 94.56 123 SER A C 1
ATOM 899 O O . SER A 1 123 ? 11.742 -15.305 -7.755 1.00 94.56 123 SER A O 1
ATOM 901 N N . GLU A 1 124 ? 10.985 -15.087 -5.649 1.00 94.94 124 GLU A N 1
ATOM 902 C CA . GLU A 1 124 ? 9.663 -14.587 -6.020 1.00 94.94 124 GLU A CA 1
ATOM 903 C C . GLU A 1 124 ? 9.424 -13.187 -5.446 1.00 94.94 124 GLU A C 1
ATOM 905 O O . GLU A 1 124 ? 9.782 -12.860 -4.303 1.00 94.94 124 GLU A O 1
ATOM 910 N N . ASP A 1 125 ? 8.787 -12.345 -6.253 1.00 94.56 125 ASP A N 1
ATOM 911 C CA . ASP A 1 125 ? 8.364 -11.013 -5.843 1.00 94.56 125 ASP A CA 1
ATOM 912 C C . ASP A 1 125 ? 7.016 -10.646 -6.461 1.00 94.56 125 ASP A C 1
ATOM 914 O O . ASP A 1 125 ? 6.463 -11.384 -7.277 1.00 94.56 125 ASP A O 1
ATOM 918 N N . VAL A 1 126 ? 6.461 -9.514 -6.044 1.00 96.50 126 VAL A N 1
ATOM 919 C CA . VAL A 1 126 ? 5.184 -9.021 -6.564 1.00 96.50 126 VAL A CA 1
ATOM 920 C C . VAL A 1 126 ? 5.274 -7.551 -6.949 1.00 96.50 126 VAL A C 1
ATOM 922 O O . VAL A 1 126 ? 6.078 -6.804 -6.394 1.00 96.50 126 VAL A O 1
ATOM 925 N N . ALA A 1 127 ? 4.414 -7.112 -7.862 1.00 95.44 127 ALA A N 1
ATOM 926 C CA . ALA A 1 127 ? 4.216 -5.702 -8.168 1.00 95.44 127 ALA A CA 1
ATOM 927 C C . ALA A 1 127 ? 2.726 -5.349 -8.219 1.00 95.44 127 ALA A C 1
ATOM 929 O O . ALA A 1 127 ? 1.902 -6.129 -8.694 1.00 95.44 127 ALA A O 1
ATOM 930 N N . LEU A 1 128 ? 2.391 -4.156 -7.722 1.00 95.38 128 LEU A N 1
ATOM 931 C CA . LEU A 1 128 ? 1.019 -3.636 -7.694 1.00 95.38 128 LEU A CA 1
ATOM 932 C C . LEU A 1 128 ? 0.722 -2.642 -8.826 1.00 95.38 128 LEU A C 1
ATOM 934 O O . LEU A 1 128 ? -0.439 -2.368 -9.109 1.00 95.38 128 LEU A O 1
ATOM 938 N N . VAL A 1 129 ? 1.763 -2.093 -9.458 1.00 94.81 129 VAL A N 1
ATOM 939 C CA . VAL A 1 129 ? 1.645 -1.028 -10.464 1.00 94.81 129 VAL A CA 1
ATOM 940 C C . VAL A 1 129 ? 2.182 -1.516 -11.803 1.00 94.81 129 VAL A C 1
ATOM 942 O O . VAL A 1 129 ? 1.414 -1.679 -12.751 1.00 94.81 129 VAL A O 1
ATOM 945 N N . ASP A 1 130 ? 3.481 -1.803 -11.866 1.00 93.12 130 ASP A N 1
ATOM 946 C CA . ASP A 1 130 ? 4.162 -2.280 -13.062 1.00 93.12 130 ASP A CA 1
ATOM 947 C C . ASP A 1 130 ? 5.396 -3.132 -12.723 1.00 93.12 130 ASP A C 1
ATOM 949 O O . ASP A 1 130 ? 5.901 -3.122 -11.599 1.00 93.12 130 ASP A O 1
ATOM 953 N N . ALA A 1 131 ? 5.838 -3.91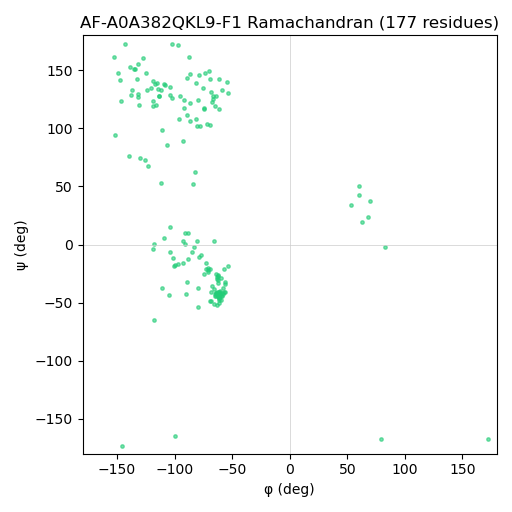7 -13.702 1.00 92.94 131 ALA A N 1
ATOM 954 C CA . ALA A 1 131 ? 7.089 -4.655 -13.689 1.00 92.94 131 ALA A CA 1
ATOM 955 C C . ALA A 1 131 ? 7.826 -4.410 -15.010 1.00 92.94 131 ALA A C 1
ATOM 957 O O . ALA A 1 131 ? 7.265 -4.602 -16.094 1.00 92.94 131 ALA A O 1
ATOM 958 N N . VAL A 1 132 ? 9.090 -3.994 -14.916 1.00 89.69 132 VAL A N 1
ATOM 959 C CA . VAL A 1 132 ? 9.907 -3.612 -16.073 1.00 89.69 132 VAL A CA 1
ATOM 960 C C . VAL A 1 132 ? 11.184 -4.423 -16.115 1.00 89.69 132 VAL A C 1
ATOM 962 O O . VAL A 1 132 ? 11.907 -4.520 -15.126 1.00 89.69 132 VAL A O 1
ATOM 965 N N . THR A 1 133 ? 11.497 -4.960 -17.292 1.00 89.00 133 THR A N 1
ATOM 966 C CA . THR A 1 133 ? 12.818 -5.526 -17.568 1.00 89.00 133 THR A CA 1
ATOM 967 C C . THR A 1 133 ? 13.624 -4.539 -18.398 1.00 89.00 133 THR A C 1
ATOM 969 O O . THR A 1 133 ? 13.192 -4.125 -19.481 1.00 89.00 133 THR A O 1
ATOM 972 N N . MET A 1 134 ? 14.813 -4.209 -17.912 1.00 87.38 134 MET A N 1
ATOM 973 C CA . MET A 1 134 ? 15.744 -3.285 -18.547 1.00 87.38 134 MET A CA 1
ATOM 974 C C . MET A 1 134 ? 17.011 -4.041 -18.960 1.00 87.38 134 MET A C 1
ATOM 976 O O . MET A 1 134 ? 17.508 -4.888 -18.222 1.00 87.38 134 MET A O 1
ATOM 980 N N . ALA A 1 135 ? 17.553 -3.744 -20.136 1.00 85.88 135 ALA A N 1
ATOM 981 C CA . ALA A 1 135 ? 18.865 -4.220 -20.552 1.00 85.88 135 ALA A CA 1
ATOM 982 C C . ALA A 1 135 ? 19.954 -3.246 -20.114 1.00 85.88 135 ALA A C 1
ATOM 984 O O . ALA A 1 135 ? 19.768 -2.037 -20.197 1.00 85.88 135 ALA A O 1
ATOM 985 N N . ASN A 1 136 ? 21.117 -3.771 -19.723 1.00 80.06 136 ASN A N 1
ATOM 986 C CA . ASN A 1 136 ? 22.266 -2.958 -19.314 1.00 80.06 136 ASN A CA 1
ATOM 987 C C . ASN A 1 136 ? 21.909 -1.937 -18.219 1.00 80.06 136 ASN A C 1
ATOM 989 O O . ASN A 1 136 ? 22.428 -0.820 -18.226 1.00 80.06 136 ASN A O 1
ATOM 993 N N . ASP A 1 137 ? 20.984 -2.293 -17.325 1.00 71.81 137 ASP A N 1
ATOM 994 C CA . ASP A 1 137 ? 20.628 -1.436 -16.206 1.00 71.81 137 ASP A CA 1
ATOM 995 C C . ASP A 1 137 ? 21.642 -1.588 -15.074 1.00 71.81 137 ASP A C 1
ATOM 997 O O . ASP A 1 137 ? 22.136 -2.683 -14.797 1.00 71.81 137 ASP A O 1
ATOM 1001 N N . PHE A 1 138 ? 21.998 -0.470 -14.454 1.00 67.81 138 PHE A N 1
ATOM 1002 C CA . PHE A 1 138 ? 22.972 -0.427 -13.372 1.00 67.81 138 PHE A CA 1
ATOM 1003 C C . PHE A 1 138 ? 22.625 0.709 -12.415 1.00 67.81 138 PHE A C 1
ATOM 1005 O O . PHE A 1 138 ? 22.160 1.768 -12.824 1.00 67.81 138 PHE A O 1
ATOM 1012 N N . VAL A 1 139 ? 22.934 0.514 -11.131 1.00 58.56 139 VAL A N 1
ATOM 1013 C CA . VAL A 1 139 ? 22.580 1.405 -10.005 1.00 58.56 139 VAL A CA 1
ATOM 1014 C C . VAL A 1 139 ? 23.011 2.877 -10.205 1.00 58.56 139 VAL A C 1
ATOM 1016 O O . VAL A 1 139 ? 22.487 3.774 -9.555 1.00 58.56 139 VAL A O 1
ATOM 1019 N N . GLY A 1 140 ? 23.954 3.153 -11.114 1.00 50.72 140 GLY A N 1
ATOM 1020 C CA . GLY A 1 140 ? 24.447 4.499 -11.433 1.00 50.72 140 GLY A CA 1
ATOM 1021 C C . GLY A 1 140 ? 23.634 5.287 -12.471 1.00 50.72 140 GLY A C 1
ATOM 1022 O O . GLY A 1 140 ? 23.938 6.462 -12.695 1.00 50.72 140 GLY A O 1
ATOM 1023 N N . ASN A 1 141 ? 22.623 4.687 -13.107 1.00 50.25 141 ASN A N 1
ATOM 1024 C CA . ASN A 1 141 ? 21.710 5.393 -14.004 1.00 50.25 141 ASN A CA 1
ATOM 1025 C C . ASN A 1 141 ? 20.846 6.341 -13.157 1.00 50.25 141 ASN A C 1
ATOM 1027 O O . ASN A 1 141 ? 19.915 5.931 -12.478 1.00 50.25 141 ASN A O 1
ATOM 1031 N N . ARG A 1 142 ? 21.151 7.641 -13.167 1.00 45.03 142 ARG A N 1
ATOM 1032 C CA . ARG A 1 142 ? 20.412 8.668 -12.399 1.00 45.03 142 ARG A CA 1
ATOM 1033 C C . ARG A 1 142 ? 18.960 8.877 -12.863 1.00 45.03 142 ARG A C 1
ATOM 1035 O O . ARG A 1 142 ? 18.284 9.771 -12.366 1.00 45.03 142 ARG A O 1
ATOM 1042 N N . MET A 1 143 ? 18.506 8.090 -13.833 1.00 53.72 143 MET A N 1
ATOM 1043 C CA . MET A 1 143 ? 17.139 8.049 -14.328 1.00 53.72 143 MET A CA 1
ATOM 1044 C C . MET A 1 143 ? 16.544 6.683 -13.984 1.00 53.72 143 MET A C 1
ATOM 1046 O O . MET A 1 143 ? 17.200 5.685 -14.280 1.00 53.72 143 MET A O 1
ATOM 1050 N N . PRO A 1 144 ? 15.312 6.612 -13.446 1.00 62.62 144 PRO A N 1
ATOM 1051 C CA . PRO A 1 144 ? 14.677 5.335 -13.121 1.00 62.62 144 PRO A CA 1
ATOM 1052 C C . PRO A 1 144 ? 14.583 4.391 -14.324 1.00 62.62 144 PRO A C 1
ATOM 1054 O O . PRO A 1 144 ? 14.644 3.181 -14.149 1.00 62.62 144 PRO A O 1
ATOM 1057 N N . VAL A 1 145 ? 14.435 4.938 -15.540 1.00 70.06 145 VAL A N 1
ATOM 1058 C CA . VAL A 1 145 ? 14.274 4.168 -16.779 1.00 70.06 145 VAL A CA 1
ATOM 1059 C C . VAL A 1 145 ? 14.921 4.908 -17.953 1.00 70.06 145 VAL A C 1
ATOM 1061 O O . VAL A 1 145 ? 14.559 6.043 -18.259 1.00 70.06 145 VAL A O 1
ATOM 1064 N N . ASN A 1 146 ? 15.863 4.256 -18.643 1.00 79.50 146 ASN A N 1
ATOM 1065 C CA . ASN A 1 146 ? 16.352 4.689 -19.955 1.00 79.50 146 ASN A CA 1
ATOM 1066 C C . ASN A 1 146 ? 15.522 4.010 -21.068 1.00 79.50 146 ASN A C 1
ATOM 1068 O O . ASN A 1 146 ? 15.588 2.785 -21.191 1.00 79.50 146 ASN A O 1
ATOM 1072 N N . PRO A 1 147 ? 14.783 4.756 -21.910 1.00 80.00 147 PRO A N 1
ATOM 1073 C CA . PRO A 1 147 ? 13.890 4.165 -22.907 1.00 80.00 147 PRO A CA 1
ATOM 1074 C C . PRO A 1 147 ? 14.601 3.258 -23.919 1.00 80.00 147 PRO A C 1
ATOM 1076 O O . PRO A 1 147 ? 14.001 2.292 -24.379 1.00 80.00 147 PRO A O 1
ATOM 1079 N N . THR A 1 148 ? 15.880 3.494 -24.238 1.00 85.88 148 THR A N 1
ATOM 1080 C CA . THR A 1 148 ? 16.627 2.625 -25.172 1.00 85.88 148 THR A CA 1
ATOM 1081 C C . THR A 1 148 ? 16.984 1.264 -24.575 1.00 85.88 148 THR A C 1
ATOM 1083 O O . THR A 1 148 ? 17.320 0.328 -25.300 1.00 85.88 148 THR A O 1
ATOM 1086 N N . ASN A 1 149 ? 16.897 1.147 -23.252 1.00 86.88 149 ASN A N 1
ATOM 1087 C CA . ASN A 1 149 ? 17.201 -0.059 -22.502 1.00 86.88 149 ASN A CA 1
ATOM 1088 C C . ASN A 1 149 ? 15.939 -0.829 -22.089 1.00 86.88 1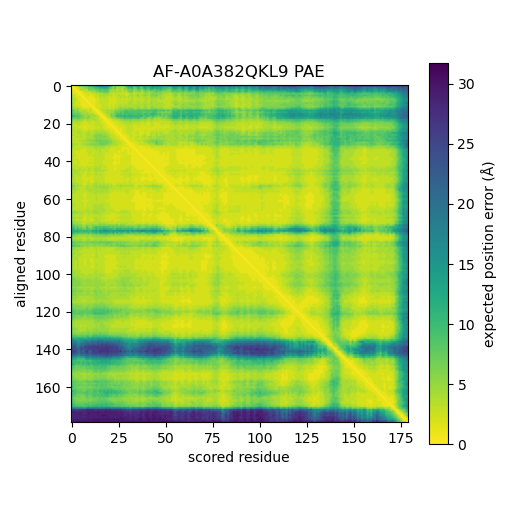49 ASN A C 1
ATOM 1090 O O . ASN A 1 149 ? 16.061 -1.975 -21.663 1.00 86.88 149 ASN A O 1
ATOM 1094 N N . LEU A 1 150 ? 14.743 -0.251 -22.219 1.00 87.25 150 LEU A N 1
ATOM 1095 C CA . LEU A 1 150 ? 13.493 -0.914 -21.852 1.00 87.25 150 LEU A CA 1
ATOM 1096 C C . LEU A 1 150 ? 13.212 -2.084 -22.802 1.00 87.25 150 LEU A C 1
ATOM 1098 O O . LEU A 1 150 ? 13.157 -1.913 -24.017 1.00 87.25 150 LEU A O 1
ATOM 1102 N N . ARG A 1 151 ? 13.056 -3.292 -22.249 1.00 90.25 151 ARG A N 1
ATOM 1103 C CA . ARG A 1 151 ? 12.807 -4.517 -23.031 1.00 90.25 151 ARG A CA 1
ATOM 1104 C C . ARG A 1 151 ? 11.371 -4.991 -22.951 1.00 90.25 151 ARG A C 1
ATOM 1106 O O . ARG A 1 151 ? 10.811 -5.392 -23.964 1.00 90.25 151 ARG A O 1
ATOM 1113 N N . GLN A 1 152 ? 10.800 -4.974 -21.754 1.00 90.38 152 GLN A N 1
ATOM 1114 C CA . GLN A 1 152 ? 9.439 -5.426 -21.499 1.00 90.38 152 GLN A CA 1
ATOM 1115 C C . GLN A 1 152 ? 8.855 -4.578 -20.375 1.00 90.38 152 GLN A C 1
ATOM 1117 O O . GLN A 1 152 ? 9.558 -4.238 -19.422 1.00 90.38 152 GLN A O 1
ATOM 1122 N N . LEU A 1 153 ? 7.575 -4.252 -20.512 1.00 90.00 153 LEU A N 1
ATOM 1123 C CA . LEU A 1 153 ? 6.770 -3.536 -19.535 1.00 90.00 153 LEU A CA 1
ATOM 1124 C C . LEU A 1 153 ? 5.467 -4.318 -19.366 1.00 90.00 153 LEU A C 1
ATOM 1126 O O . LEU A 1 153 ? 4.726 -4.502 -20.331 1.00 90.00 153 LEU A O 1
ATOM 1130 N N . LEU A 1 154 ? 5.202 -4.779 -18.148 1.00 92.94 154 LEU A N 1
ATOM 1131 C CA . LEU A 1 154 ? 3.932 -5.374 -17.753 1.00 92.94 154 LEU A CA 1
ATOM 1132 C C . LEU A 1 154 ? 3.276 -4.454 -16.727 1.00 92.94 154 LEU A C 1
ATOM 1134 O O . LEU A 1 154 ? 3.908 -4.097 -15.737 1.00 92.94 154 LEU A O 1
ATOM 1138 N N . VAL A 1 155 ? 2.020 -4.071 -16.952 1.00 93.44 155 VAL A N 1
ATOM 1139 C CA . VAL A 1 155 ? 1.307 -3.105 -16.105 1.00 93.44 155 VAL A CA 1
ATOM 1140 C C . VAL A 1 155 ? 0.047 -3.717 -15.501 1.00 93.44 155 VAL A C 1
ATOM 1142 O O . VAL A 1 155 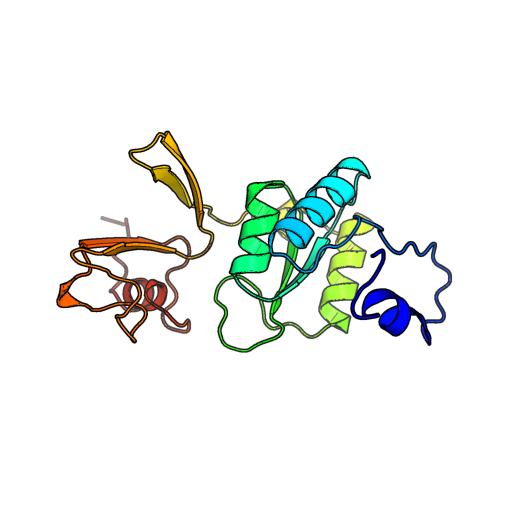? -0.740 -4.369 -16.185 1.00 93.44 155 VAL A O 1
ATOM 1145 N N . ALA A 1 156 ? -0.155 -3.485 -14.207 1.00 94.19 156 ALA A N 1
ATOM 1146 C CA . ALA A 1 156 ? -1.416 -3.718 -13.508 1.00 94.19 156 ALA A CA 1
ATOM 1147 C C . ALA A 1 156 ? -2.312 -2.469 -13.565 1.00 94.19 156 ALA A C 1
ATOM 1149 O O . ALA A 1 156 ? -3.537 -2.588 -13.659 1.00 94.19 156 ALA A O 1
ATOM 1150 N N . VAL A 1 157 ? -1.692 -1.283 -13.571 1.00 91.94 157 VAL A N 1
ATOM 1151 C CA . VAL A 1 157 ? -2.344 0.026 -13.687 1.00 91.94 157 VAL A CA 1
ATOM 1152 C C . VAL A 1 157 ? -1.835 0.722 -14.949 1.00 91.94 157 VAL A C 1
ATOM 1154 O O . VAL A 1 157 ? -0.635 0.908 -15.106 1.00 91.94 157 VAL A O 1
ATOM 1157 N N . ALA A 1 158 ? -2.742 1.110 -15.846 1.00 90.88 158 ALA A N 1
ATOM 1158 C CA . ALA A 1 158 ? -2.424 1.771 -17.114 1.00 90.88 158 ALA A CA 1
ATOM 1159 C C . ALA A 1 158 ? -3.206 3.085 -17.223 1.00 90.88 158 ALA A C 1
ATOM 1161 O O . ALA A 1 158 ? -4.203 3.179 -17.934 1.00 90.88 158 ALA A O 1
ATOM 1162 N N . ARG A 1 159 ? -2.797 4.086 -16.443 1.00 89.06 159 ARG A N 1
ATOM 1163 C CA . ARG A 1 159 ? -3.481 5.378 -16.350 1.00 89.06 159 ARG A CA 1
ATOM 1164 C C . ARG A 1 159 ? -2.601 6.491 -16.928 1.00 89.06 159 ARG A C 1
ATOM 1166 O O . ARG A 1 159 ? -1.449 6.598 -16.524 1.00 89.06 159 ARG A O 1
ATOM 1173 N N . PRO A 1 160 ? -3.098 7.326 -17.858 1.00 89.81 160 PRO A N 1
ATOM 1174 C CA . PRO A 1 160 ? -2.292 8.404 -18.436 1.00 89.81 160 PRO A CA 1
ATOM 1175 C C . PRO A 1 160 ? -2.021 9.546 -17.445 1.00 89.81 160 PRO A C 1
ATOM 1177 O O . PRO A 1 160 ? -1.088 10.317 -17.642 1.00 89.81 160 PRO A O 1
ATOM 1180 N N . ASP A 1 161 ? -2.826 9.660 -16.386 1.00 87.56 161 ASP A N 1
ATOM 1181 C CA . ASP A 1 161 ? -2.717 10.681 -15.341 1.00 87.56 161 ASP A CA 1
ATOM 1182 C C . ASP A 1 161 ? -1.834 10.255 -14.154 1.00 87.56 161 ASP A C 1
ATOM 1184 O O . ASP A 1 161 ? -1.789 10.945 -13.136 1.00 87.56 161 ASP A O 1
ATOM 1188 N N . THR A 1 162 ? -1.118 9.132 -14.273 1.00 87.12 162 THR A N 1
ATOM 1189 C CA . THR A 1 162 ? -0.148 8.674 -13.272 1.00 87.12 162 THR A CA 1
ATOM 1190 C C . THR A 1 162 ? 1.290 8.967 -13.701 1.00 87.12 162 THR A C 1
ATOM 1192 O O . THR A 1 162 ? 1.583 9.412 -14.811 1.00 87.12 162 THR A O 1
ATOM 1195 N N . ILE A 1 163 ? 2.221 8.728 -12.787 1.00 83.19 163 ILE A N 1
ATOM 1196 C CA . ILE A 1 163 ? 3.662 8.885 -12.993 1.00 83.19 163 ILE A CA 1
ATOM 1197 C C . ILE A 1 163 ? 4.328 7.545 -13.337 1.00 83.19 163 ILE A C 1
ATOM 1199 O O . ILE A 1 163 ? 3.732 6.483 -13.175 1.00 83.19 163 ILE A O 1
ATOM 1203 N N . GLY A 1 164 ? 5.606 7.593 -13.714 1.00 84.06 164 GLY A N 1
ATOM 1204 C CA . GLY A 1 164 ? 6.416 6.397 -13.945 1.00 84.06 164 GLY A CA 1
ATOM 1205 C C . GLY A 1 164 ? 6.155 5.748 -15.304 1.00 84.06 164 GLY A C 1
ATOM 1206 O O . GLY A 1 164 ? 5.561 6.339 -16.197 1.00 84.06 164 GLY A O 1
ATOM 1207 N N . VAL A 1 165 ? 6.653 4.529 -15.485 1.00 87.19 165 VAL A N 1
ATOM 1208 C CA . VAL A 1 165 ? 6.526 3.781 -16.748 1.00 87.19 165 VAL A CA 1
ATOM 1209 C C . VAL A 1 165 ? 5.135 3.217 -16.998 1.00 87.19 165 VAL A C 1
ATOM 1211 O O . VAL A 1 165 ? 4.759 3.050 -18.156 1.00 87.19 165 VAL A O 1
ATOM 1214 N N . SER A 1 166 ? 4.349 2.972 -15.949 1.00 88.94 166 SER A N 1
ATOM 1215 C CA . SER A 1 166 ? 2.945 2.570 -16.080 1.00 88.94 166 SER A CA 1
ATOM 1216 C C . SER A 1 166 ? 2.104 3.562 -16.888 1.00 88.94 166 SER A C 1
ATOM 1218 O O . SER A 1 166 ? 1.228 3.138 -17.645 1.00 88.94 166 SER A O 1
ATOM 1220 N N . SER A 1 167 ? 2.390 4.866 -16.813 1.00 89.75 167 SER A N 1
ATOM 1221 C CA . SER A 1 167 ? 1.625 5.868 -17.566 1.00 89.75 167 SER A CA 1
ATOM 1222 C C . SER A 1 167 ? 1.883 5.833 -19.070 1.00 89.75 167 SER A C 1
ATOM 1224 O O . SER A 1 167 ? 0.990 6.175 -19.840 1.00 89.75 167 SER A O 1
ATOM 1226 N N . ILE A 1 168 ? 3.037 5.313 -19.514 1.00 88.56 168 ILE A N 1
ATOM 1227 C CA . ILE A 1 168 ? 3.315 5.065 -20.939 1.00 88.56 168 ILE A CA 1
ATOM 1228 C C . ILE A 1 168 ? 2.256 4.123 -21.519 1.00 88.56 168 ILE A C 1
ATOM 1230 O O . ILE A 1 168 ? 1.742 4.371 -22.607 1.00 88.56 168 ILE A O 1
ATOM 1234 N N . ALA A 1 169 ? 1.893 3.071 -20.779 1.00 88.81 169 ALA A N 1
ATOM 1235 C CA . ALA A 1 169 ? 0.846 2.148 -21.202 1.00 88.81 169 ALA A CA 1
ATOM 1236 C C . ALA A 1 169 ? -0.539 2.815 -21.219 1.00 88.81 169 ALA A C 1
ATOM 1238 O O . ALA A 1 169 ? -1.328 2.533 -22.112 1.00 88.81 169 ALA A O 1
ATOM 1239 N N . GLY A 1 170 ? -0.820 3.728 -20.281 1.00 87.94 170 GLY A N 1
ATOM 1240 C CA . GLY A 1 170 ? -2.066 4.506 -20.262 1.00 87.94 170 GLY A CA 1
ATOM 1241 C C . GLY A 1 170 ? -2.178 5.558 -21.374 1.00 87.94 170 GLY A C 1
ATOM 1242 O O . GLY A 1 170 ? -3.282 5.974 -21.711 1.00 87.94 170 GLY A O 1
ATOM 1243 N N . LEU A 1 171 ? -1.048 5.990 -21.945 1.00 86.50 171 LEU A N 1
ATOM 1244 C CA . LEU A 1 171 ? -0.978 6.896 -23.099 1.00 86.50 171 LEU A CA 1
ATOM 1245 C C . LEU A 1 171 ? -1.013 6.157 -24.445 1.00 86.50 171 LEU A C 1
ATOM 1247 O O . LEU A 1 171 ? -1.179 6.788 -25.490 1.00 86.50 171 LEU A O 1
ATOM 1251 N N . HIS A 1 172 ? -0.842 4.835 -24.437 1.00 80.56 172 HIS A N 1
ATOM 1252 C CA . HIS A 1 172 ? -1.011 4.017 -25.627 1.00 80.56 172 HIS A CA 1
ATOM 1253 C C . HIS A 1 172 ? -2.508 3.867 -25.921 1.00 80.56 172 HIS A C 1
ATOM 1255 O O . HIS A 1 172 ? -3.291 3.609 -25.009 1.00 80.56 172 HIS A O 1
ATOM 1261 N N . ALA A 1 173 ? -2.919 4.021 -27.185 1.00 61.12 173 ALA A N 1
ATOM 1262 C CA . ALA A 1 173 ? -4.316 3.829 -27.570 1.00 61.12 173 ALA A CA 1
ATOM 1263 C C . ALA A 1 173 ? -4.806 2.451 -27.094 1.00 61.12 173 ALA A C 1
ATOM 1265 O O . ALA A 1 173 ? -4.127 1.440 -27.310 1.00 61.12 173 ALA A O 1
ATOM 1266 N N . SER A 1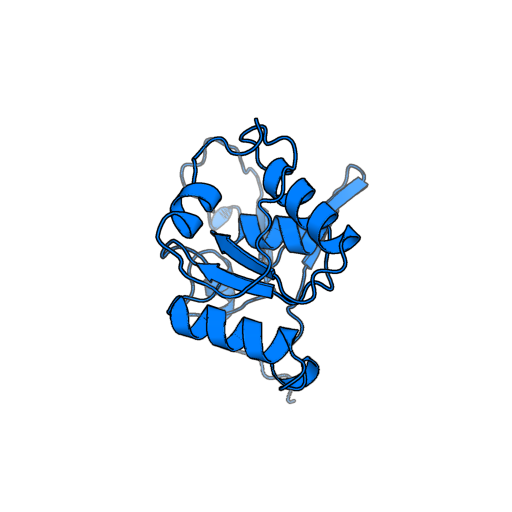 174 ? -5.958 2.427 -26.426 1.00 60.44 174 SER A N 1
ATOM 1267 C CA . SER A 1 174 ? -6.653 1.204 -26.044 1.00 60.44 174 SER A CA 1
ATOM 1268 C C . SER A 1 174 ? -7.035 0.441 -27.310 1.00 60.44 174 SER A C 1
ATOM 1270 O O . SER A 1 174 ? -7.811 0.936 -28.125 1.00 60.44 174 SER A O 1
ATOM 1272 N N . CYS A 1 175 ? -6.489 -0.759 -27.492 1.00 50.66 175 CYS A N 1
ATOM 1273 C CA . CYS A 1 175 ? -7.094 -1.724 -28.400 1.00 50.66 175 CYS A CA 1
ATOM 1274 C C . CYS A 1 175 ? -8.285 -2.326 -27.654 1.00 50.66 175 CYS A C 1
ATOM 1276 O O . CYS A 1 175 ? -8.084 -3.149 -26.759 1.00 50.66 175 CYS A O 1
ATOM 1278 N N . ASP A 1 176 ? -9.499 -1.882 -27.977 1.00 50.72 176 ASP A N 1
ATOM 1279 C CA . ASP A 1 176 ? -10.703 -2.576 -27.528 1.00 50.72 176 ASP A CA 1
ATOM 1280 C C . ASP A 1 176 ? -10.664 -4.013 -28.051 1.00 50.72 176 ASP A C 1
ATOM 1282 O O . ASP A 1 176 ? -10.384 -4.260 -29.227 1.00 50.72 176 ASP A O 1
ATOM 1286 N N . VAL A 1 177 ? -10.943 -4.969 -27.168 1.00 49.81 177 VAL A N 1
ATOM 1287 C CA . VAL A 1 177 ? -11.133 -6.378 -27.535 1.00 49.81 177 VAL A CA 1
ATOM 1288 C C . VAL A 1 177 ? -12.583 -6.565 -27.989 1.00 49.81 177 VAL A C 1
ATOM 1290 O O . VAL A 1 177 ? -13.293 -7.413 -27.472 1.00 49.81 177 VAL A O 1
ATOM 1293 N N . ASP A 1 178 ? -13.014 -5.723 -28.926 1.00 53.41 178 ASP A N 1
ATOM 1294 C CA . ASP A 1 178 ? -14.269 -5.848 -29.663 1.00 53.41 178 ASP A CA 1
ATOM 1295 C C . ASP A 1 178 ? -13.954 -5.705 -31.161 1.00 53.41 178 ASP A C 1
ATOM 1297 O O . ASP A 1 178 ? -14.204 -4.674 -31.792 1.00 53.41 178 ASP A O 1
ATOM 1301 N N . GLN A 1 179 ? -13.363 -6.770 -31.715 1.00 39.62 179 GLN A N 1
ATOM 1302 C CA . GLN A 1 179 ? -13.527 -7.204 -33.107 1.00 39.62 179 GLN A CA 1
ATOM 1303 C C . GLN A 1 179 ? -13.604 -8.728 -33.169 1.00 39.62 179 GLN A C 1
ATOM 1305 O O . GLN A 1 179 ? -12.725 -9.387 -32.567 1.00 39.62 179 GLN A O 1
#

Solvent-accessible surface area (backbone atoms only — not comparable to full-atom values): 11255 Å² total; per-residue (Å²): 75,64,64,90,78,47,61,68,64,57,67,47,70,83,58,90,66,102,64,94,80,80,86,80,67,67,60,41,76,91,48,84,61,43,54,40,46,46,44,52,52,40,53,76,71,64,61,70,58,45,79,43,83,34,46,46,68,54,53,39,45,32,40,71,80,39,72,85,60,48,68,49,47,30,37,77,66,87,89,52,75,70,30,44,87,66,60,67,70,61,52,51,51,54,46,49,37,50,63,69,61,76,47,61,56,81,76,77,58,67,86,77,58,70,46,80,43,76,46,96,88,70,51,74,51,72,32,58,42,50,52,73,46,61,52,94,71,57,97,82,55,94,50,101,72,57,78,94,28,58,74,48,79,49,64,62,41,59,41,59,91,48,70,74,74,30,14,57,59,28,67,44,83,81,78,72,96,79,128

Organism: NCBI:txid408172

Nearest PDB structures (foldseek):
  2qv7-assembly1_A  TM=4.846E-01  e=1.092E-02  unclassified
  2qvl-assembly1_A  TM=5.366E-01  e=3.556E-02  unclassified
  4wer-assembly1_A-2  TM=5.252E-01  e=8.343E-02  Enterococcus faecalis V583
  8z0g-assembly1_A  TM=6.872E-01  e=2.901E-01  Escherichia coli O157:H7
  5enz-assembly1_B  TM=4.940E-01  e=8.228E+00  Staphylococcus aureus

pLDDT: mean 88.3, std 11.79, range [39.62, 97.88]

Mean predicted aligned error: 6.32 Å

Foldseek 3Di:
DQDPPCPQVVVCVPDDDPDDDDRDGQVDDPDLCSLLSVLVVCVVVPPQADEDEDAQSSVQSNCFNPVPHQYQYDYPDDAHDPHDPDDPVVSVVVRVCRSVVVDDCCVVRPRADKDWDQDPVRDIGIGRFKDWDFAPDDPPPPDPDDPVGTDDMDGSAQDCPHDDPSNVNVPPDDPPPPD

Radius of gyration: 18.87 Å; Cα contacts (8 Å, |Δi|>4): 225; chains: 1; bounding box: 47×33×57 Å

Sequence (179 aa):
MKEPFGIASGALADLRLEAKLEILDVGARVDPRDTERAALEMKHRGVDVVITLGGDGTNRTVAKVWPEATLVPMSTGTNNVFPSLAEPTVAGAAAGLVANGFVDVDVVAPRSKMIHLRLADGSEDVALVDAVTMANDFVGNRMPVNPTNLRQLLVAVARPDTIGVSSIAGLHASCDVDQ

InterPro domains:
  IPR002504 NAD kinase [PF01513] (30-99)
  IPR016064 NAD kinase/diacylglycerol kinase-like domain superfamily [SSF111331] (31-108)
  IPR017438 Inorganic polyphosphate/ATP-NAD kinase, N-terminal [G3DSA:3.40.50.10330] (10-112)
  IPR039065 AcoX-like [PTHR40697] (2-174)